Protein AF-L7JUE8-F1 (afdb_monomer_lite)

Sequence (348 aa):
MLFTTNSIKYFKERTKLQICRDVHKFMSDDLIRRIKTALEYDEHRDLMDLLLVVSLGKRTCFSEYNEYYQAQIRRYHREKKYNDLKRLIDYYATFVYTNGAGTISYAFLKFDLTWYKTFLVFYFRRAKKGPALFEHVEAFFKLFVYTKSPVLIDVFNSVPYIDRTHPCVAEVYFYVHEIMCMKECYTCDYKGSFETLMMPFLLKMPALFVKNNHALIYHAEKLKLNNFNYTGIIEYLKDERTLLNGVVDVFGRIHREVRLRSSFKEEYVWALLVLARDNRYESADAVLTVILEILLEENLCGWEEERSESGSDTRVINESVSVGMGCRDYECRQYILKQYTFKQYTLK

Structure (mmCIF, N/CA/C/O backbone):
data_AF-L7JUE8-F1
#
_entry.id   AF-L7JUE8-F1
#
loop_
_atom_site.group_PDB
_atom_site.id
_atom_site.type_symbol
_atom_site.label_atom_id
_atom_site.label_alt_id
_atom_site.label_comp_id
_atom_site.label_asym_id
_atom_site.label_entity_id
_atom_site.label_seq_id
_atom_site.pdbx_PDB_ins_code
_atom_site.Cartn_x
_atom_site.Cartn_y
_atom_site.Cartn_z
_atom_site.occupancy
_atom_site.B_iso_or_equiv
_atom_site.auth_seq_id
_atom_site.auth_comp_id
_atom_site.auth_asym_id
_atom_site.auth_atom_id
_atom_site.pdbx_PDB_model_num
ATOM 1 N N . MET A 1 1 ? -32.086 -22.930 22.237 1.00 33.81 1 MET A N 1
ATOM 2 C CA . MET A 1 1 ? -30.703 -23.386 22.501 1.00 33.81 1 MET A CA 1
ATOM 3 C C . MET A 1 1 ? -29.912 -22.173 22.980 1.00 33.81 1 MET A C 1
ATOM 5 O O . MET A 1 1 ? -29.706 -21.254 22.199 1.00 33.81 1 MET A O 1
ATOM 9 N N . LEU A 1 2 ? -29.605 -22.094 24.279 1.00 32.59 2 LEU A N 1
ATOM 10 C CA . LEU A 1 2 ? -28.863 -20.979 24.881 1.00 32.59 2 LEU A CA 1
ATOM 11 C C . LEU A 1 2 ? -27.386 -21.102 24.484 1.00 32.59 2 LEU A C 1
ATOM 13 O O . LEU A 1 2 ? -26.659 -21.912 25.053 1.00 32.59 2 LEU A O 1
ATOM 17 N N . PHE A 1 3 ? -26.950 -20.327 23.489 1.00 39.91 3 PHE A N 1
ATOM 18 C CA . PHE A 1 3 ? -25.525 -20.137 23.225 1.00 39.91 3 PHE A CA 1
ATOM 19 C C . PHE A 1 3 ? -24.942 -19.329 24.380 1.00 39.91 3 PHE A C 1
ATOM 21 O O . PHE A 1 3 ? -25.106 -18.114 24.455 1.00 39.91 3 PHE A O 1
ATOM 28 N N . THR A 1 4 ? -24.286 -20.007 25.312 1.00 43.22 4 THR A N 1
ATOM 29 C CA . THR A 1 4 ? -23.415 -19.330 26.268 1.00 43.22 4 THR A CA 1
ATOM 30 C C . THR A 1 4 ? -22.190 -18.819 25.506 1.00 43.22 4 THR A C 1
ATOM 32 O O . THR A 1 4 ? -21.643 -19.529 24.659 1.00 43.22 4 THR A O 1
ATOM 35 N N . THR A 1 5 ? -21.721 -17.607 25.805 1.00 46.84 5 THR A N 1
ATOM 36 C CA . THR A 1 5 ? -20.450 -17.033 25.301 1.00 46.84 5 THR A CA 1
ATOM 37 C C . THR A 1 5 ? -19.292 -18.039 25.405 1.00 46.84 5 THR A C 1
ATOM 39 O O . THR A 1 5 ? -18.431 -18.134 24.527 1.00 46.84 5 THR A O 1
ATOM 42 N N . ASN A 1 6 ? -19.358 -18.928 26.404 1.00 41.84 6 ASN A N 1
ATOM 43 C CA . ASN A 1 6 ? -18.386 -19.989 26.620 1.00 41.84 6 ASN A CA 1
ATOM 44 C C . ASN A 1 6 ? -18.326 -21.109 25.569 1.00 41.84 6 ASN A C 1
ATOM 46 O O . ASN A 1 6 ? -17.258 -21.692 25.384 1.00 41.84 6 ASN A O 1
ATOM 50 N N . SER A 1 7 ? -19.413 -21.400 24.857 1.00 41.59 7 SER A N 1
ATOM 51 C CA . SER A 1 7 ? -19.454 -22.494 23.875 1.00 41.59 7 SER A CA 1
ATOM 52 C C . SER A 1 7 ? -19.019 -22.056 22.471 1.00 41.59 7 SER A C 1
ATOM 54 O O . SER A 1 7 ? -18.546 -22.881 21.691 1.00 41.59 7 SER A O 1
ATOM 56 N N . ILE A 1 8 ? -19.048 -20.748 22.172 1.00 49.22 8 ILE A N 1
ATOM 57 C CA . ILE A 1 8 ? -18.638 -20.197 20.868 1.00 49.22 8 ILE A CA 1
ATOM 58 C C . ILE A 1 8 ? -17.158 -20.472 20.544 1.00 49.22 8 ILE A C 1
ATOM 60 O O . ILE A 1 8 ? -16.783 -20.617 19.380 1.00 49.22 8 ILE A O 1
ATOM 64 N N . LYS A 1 9 ? -16.306 -20.591 21.567 1.00 46.34 9 LYS A N 1
ATOM 65 C CA . LYS A 1 9 ? -14.841 -20.703 21.434 1.00 46.34 9 LYS A CA 1
ATOM 66 C C . LYS A 1 9 ? -14.401 -21.971 20.703 1.00 46.34 9 LYS A C 1
ATOM 68 O O . LYS A 1 9 ? -13.409 -21.917 19.981 1.00 46.34 9 LYS A O 1
ATOM 73 N N . TYR A 1 10 ? -15.158 -23.056 20.870 1.00 52.94 10 TYR A N 1
ATOM 74 C CA . TYR A 1 10 ? -14.848 -24.396 20.361 1.00 52.94 10 TYR A CA 1
ATOM 75 C C . TYR A 1 10 ? -15.261 -24.616 18.902 1.00 52.94 10 TYR A C 1
ATOM 77 O O . TYR A 1 10 ? -14.876 -25.611 18.290 1.00 52.94 10 TYR A O 1
ATOM 85 N N . PHE A 1 11 ? -16.027 -23.696 18.317 1.00 54.47 11 PHE A N 1
ATOM 86 C CA . PHE A 1 11 ? -16.394 -23.790 16.910 1.00 54.47 11 PHE A CA 1
ATOM 87 C C . PHE A 1 11 ? -15.242 -23.355 16.002 1.00 54.47 11 PHE A C 1
ATOM 89 O O . PHE A 1 11 ? -14.454 -22.478 16.344 1.00 54.47 11 PHE A O 1
ATOM 96 N N . LYS A 1 12 ? -15.164 -23.928 14.798 1.00 58.69 12 LYS A N 1
ATOM 97 C CA . LYS A 1 12 ? -14.264 -23.430 13.745 1.00 58.69 12 LYS A CA 1
ATOM 98 C C . LYS A 1 12 ? -14.688 -22.013 13.326 1.00 58.69 12 LYS A C 1
ATOM 100 O O . LYS A 1 12 ? -15.881 -21.714 13.341 1.00 58.69 12 LYS A O 1
ATOM 105 N N . GLU A 1 13 ? -13.746 -21.167 12.893 1.00 52.28 13 GLU A N 1
ATOM 106 C CA . GLU A 1 13 ? -13.977 -19.760 12.489 1.00 52.28 13 GLU A CA 1
ATOM 107 C C . GLU A 1 13 ? -15.212 -19.587 11.582 1.00 52.28 13 GLU A C 1
ATOM 109 O O . GLU A 1 13 ? -16.071 -18.737 11.812 1.00 52.28 13 GLU A O 1
ATOM 114 N N . ARG A 1 14 ? -15.347 -20.470 10.581 1.00 46.81 14 ARG A N 1
ATOM 115 C CA . ARG A 1 14 ? -16.464 -20.487 9.622 1.00 46.81 14 ARG A CA 1
ATOM 116 C C . ARG A 1 14 ? -17.816 -20.749 10.294 1.00 46.81 14 ARG A C 1
ATOM 118 O O . ARG A 1 14 ? -18.818 -20.160 9.906 1.00 46.81 14 ARG A O 1
ATOM 125 N N . THR A 1 15 ? -17.839 -21.606 11.307 1.00 51.72 15 THR A N 1
ATOM 126 C CA . THR A 1 15 ? -19.036 -21.948 12.080 1.00 51.72 15 THR A CA 1
ATOM 127 C C . THR A 1 15 ? -19.385 -20.839 13.072 1.00 51.72 15 THR A C 1
ATOM 129 O O . THR A 1 15 ? -20.557 -20.502 13.190 1.00 51.72 15 THR A O 1
ATOM 132 N N . LYS A 1 16 ? -18.390 -20.187 13.699 1.00 58.53 16 LYS A N 1
ATOM 133 C CA . LYS A 1 16 ? -18.613 -18.971 14.510 1.00 58.53 16 LYS A CA 1
ATOM 134 C C . LYS A 1 16 ? -19.263 -17.866 13.676 1.00 58.53 16 LYS A C 1
ATOM 136 O O . LYS A 1 16 ? -20.244 -17.271 14.108 1.00 58.53 16 LYS A O 1
ATOM 141 N N . LEU A 1 17 ? -18.748 -17.638 12.466 1.00 52.22 17 LEU A N 1
ATOM 142 C CA . LEU A 1 17 ? -19.286 -16.671 11.504 1.00 52.22 17 LEU A CA 1
ATOM 143 C C . LEU A 1 17 ? -20.731 -16.988 11.097 1.00 52.22 17 LEU A C 1
ATOM 145 O O . LEU A 1 17 ? -21.548 -16.075 11.009 1.00 52.22 17 LEU A O 1
ATOM 149 N N . GLN A 1 18 ? -21.045 -18.263 10.865 1.00 54.28 18 GLN A N 1
ATOM 150 C CA . GLN A 1 18 ? -22.394 -18.708 10.518 1.00 54.28 18 GLN A CA 1
ATOM 151 C C . GLN A 1 18 ? -23.367 -18.502 11.690 1.00 54.28 18 GLN A C 1
ATOM 153 O O . GLN A 1 18 ? -24.380 -17.833 11.527 1.00 54.28 18 GLN A O 1
ATOM 158 N N . ILE A 1 19 ? -22.997 -18.954 12.894 1.00 59.91 19 ILE A N 1
ATOM 159 C CA . ILE A 1 19 ? -23.791 -18.768 14.118 1.00 59.91 19 ILE A CA 1
ATOM 160 C C . ILE A 1 19 ? -24.018 -17.278 14.394 1.00 59.91 19 ILE A C 1
ATOM 162 O O . ILE A 1 19 ? -25.143 -16.869 14.658 1.00 59.91 19 ILE A O 1
ATOM 166 N N . CYS A 1 20 ? -22.982 -16.441 14.281 1.00 56.94 20 CYS A N 1
ATOM 167 C CA . CYS A 1 20 ? -23.124 -15.002 14.496 1.00 56.94 20 CYS A CA 1
ATOM 168 C C . CYS A 1 20 ? -24.066 -14.361 13.472 1.00 56.94 20 CYS A C 1
ATOM 170 O O . CYS A 1 20 ? -24.881 -13.533 13.865 1.00 56.94 20 CYS A O 1
ATOM 172 N N . ARG A 1 21 ? -24.009 -14.754 12.190 1.00 52.75 21 ARG A N 1
ATOM 173 C CA . ARG A 1 21 ? -24.945 -14.273 11.154 1.00 52.75 21 ARG A CA 1
ATOM 174 C C . ARG A 1 21 ? -26.385 -14.703 11.413 1.00 52.75 21 ARG A C 1
ATOM 176 O O . ARG A 1 21 ? -27.293 -13.914 11.166 1.00 52.75 21 ARG A O 1
ATOM 183 N N . ASP A 1 22 ? -26.587 -15.915 11.912 1.00 53.25 22 ASP A N 1
ATOM 184 C CA . ASP A 1 22 ? -27.922 -16.465 12.151 1.00 53.25 22 ASP A CA 1
ATOM 185 C C . ASP A 1 22 ? -28.550 -15.880 13.432 1.00 53.25 22 ASP A C 1
ATOM 187 O O . ASP A 1 22 ? -29.729 -15.527 13.443 1.00 53.25 22 ASP A O 1
ATOM 191 N N . VAL A 1 23 ? -27.747 -15.648 14.479 1.00 56.19 23 VAL A N 1
ATOM 192 C CA . VAL A 1 23 ? -28.164 -14.971 15.726 1.00 56.19 23 VAL A CA 1
ATOM 193 C C . VAL A 1 23 ? -28.399 -13.468 15.511 1.00 56.19 23 VAL A C 1
ATOM 195 O O . VAL A 1 23 ? -29.253 -12.863 16.159 1.00 56.19 23 VAL A O 1
ATOM 198 N N . HIS A 1 24 ? -27.699 -12.857 14.550 1.00 50.53 24 HIS A N 1
ATOM 199 C CA . HIS A 1 24 ? -27.808 -11.435 14.215 1.00 50.53 24 HIS A CA 1
ATOM 200 C C . HIS A 1 24 ? -29.235 -10.975 13.880 1.00 50.53 24 HIS A C 1
ATOM 202 O O . HIS A 1 24 ? -29.581 -9.825 14.144 1.00 50.53 24 HIS A O 1
ATOM 208 N N . LYS A 1 25 ? -30.072 -11.854 13.313 1.00 51.31 25 LYS A N 1
ATOM 209 C CA . LYS A 1 25 ? -31.462 -11.530 12.950 1.00 51.31 25 LYS A CA 1
ATOM 210 C C . LYS A 1 25 ? -32.372 -11.233 14.152 1.00 51.31 25 LYS A C 1
ATOM 212 O O . LYS A 1 25 ? -33.457 -10.712 13.936 1.00 51.31 25 LYS A O 1
ATOM 217 N N . PHE A 1 26 ? -31.949 -11.531 15.384 1.00 50.00 26 PHE A N 1
ATOM 218 C CA . PHE A 1 26 ? -32.840 -11.553 16.551 1.00 50.00 26 PHE A CA 1
ATOM 219 C C . PHE A 1 26 ? -32.465 -10.597 17.704 1.00 50.00 26 PHE A C 1
ATOM 221 O O . PHE A 1 26 ? -33.150 -10.619 18.720 1.00 50.00 26 PHE A O 1
ATOM 228 N N . MET A 1 27 ? -31.389 -9.794 17.618 1.00 54.00 27 MET A N 1
ATOM 229 C CA . MET A 1 27 ? -30.733 -9.273 18.841 1.00 54.00 27 MET A CA 1
ATOM 230 C C . MET A 1 27 ? -30.273 -7.795 18.873 1.00 54.00 27 MET A C 1
ATOM 232 O O . MET A 1 27 ? -29.439 -7.478 19.720 1.00 54.00 27 MET A O 1
ATOM 236 N N . SER A 1 28 ? -30.737 -6.876 18.014 1.00 55.91 28 SER A N 1
ATOM 237 C CA . SER A 1 28 ? -30.188 -5.494 17.999 1.00 55.91 28 SER A CA 1
ATOM 238 C C . SER A 1 28 ? -30.251 -4.790 19.364 1.00 55.91 28 SER A C 1
ATOM 240 O O . SER A 1 28 ? -29.235 -4.274 19.827 1.00 55.91 28 SER A O 1
ATOM 242 N N . ASP A 1 29 ? -31.393 -4.861 20.046 1.00 55.19 29 ASP A N 1
ATOM 243 C CA . ASP A 1 29 ? -31.634 -4.047 21.247 1.00 55.19 29 ASP A CA 1
ATOM 244 C C . ASP A 1 29 ? -31.134 -4.738 22.530 1.00 55.19 29 ASP A C 1
ATOM 246 O O . ASP A 1 29 ? -30.704 -4.089 23.485 1.00 55.19 29 ASP A O 1
ATOM 250 N N . ASP A 1 30 ? -31.093 -6.076 22.541 1.00 67.25 30 ASP A N 1
ATOM 251 C CA . ASP A 1 30 ? -30.649 -6.855 23.705 1.00 67.25 30 ASP A CA 1
ATOM 252 C C . ASP A 1 30 ? -29.115 -6.852 23.868 1.00 67.25 30 ASP A C 1
ATOM 254 O O . ASP A 1 30 ? -28.593 -6.982 24.975 1.00 67.25 30 ASP A O 1
ATOM 258 N N . LEU A 1 31 ? -28.365 -6.651 22.778 1.00 66.38 31 LEU A N 1
ATOM 259 C CA . LEU A 1 31 ? -26.897 -6.620 22.792 1.00 66.38 31 LEU A CA 1
ATOM 260 C C . LEU A 1 31 ? -26.333 -5.364 23.465 1.00 66.38 31 LEU A C 1
ATOM 262 O O . LEU A 1 31 ? -25.387 -5.472 24.241 1.00 66.38 31 LEU A O 1
ATOM 266 N N . ILE A 1 32 ? -26.913 -4.187 23.210 1.00 62.72 32 ILE A N 1
ATOM 267 C CA . ILE A 1 32 ? -26.483 -2.933 23.857 1.00 62.72 32 ILE A CA 1
ATOM 268 C C . ILE A 1 32 ? -26.724 -3.011 25.363 1.00 62.72 32 ILE A C 1
ATOM 270 O O . ILE A 1 32 ? -25.842 -2.671 26.149 1.00 62.72 32 ILE A O 1
ATOM 274 N N . ARG A 1 33 ? -27.893 -3.520 25.772 1.00 66.62 33 ARG A N 1
ATOM 275 C CA . ARG A 1 33 ? -28.215 -3.732 27.186 1.00 66.62 33 ARG A CA 1
ATOM 276 C C . ARG A 1 33 ? -27.208 -4.668 27.855 1.00 66.62 33 ARG A C 1
ATOM 278 O O . ARG A 1 33 ? -26.671 -4.317 28.896 1.00 66.62 33 ARG A O 1
ATOM 285 N N . ARG A 1 34 ? -26.879 -5.802 27.225 1.00 68.31 34 ARG A N 1
ATOM 286 C CA . ARG A 1 34 ? -25.874 -6.750 27.742 1.00 68.31 34 ARG A CA 1
ATOM 287 C C . ARG A 1 34 ? -24.470 -6.154 27.825 1.00 68.31 34 ARG A C 1
ATOM 289 O O . ARG A 1 34 ? -23.762 -6.452 28.777 1.00 68.31 34 ARG A O 1
ATOM 296 N N . ILE A 1 35 ? -24.072 -5.304 26.875 1.00 66.31 35 ILE A N 1
ATOM 297 C CA . ILE A 1 35 ? -22.794 -4.577 26.948 1.00 66.31 35 ILE A CA 1
ATOM 298 C C . ILE A 1 35 ? -22.792 -3.623 28.145 1.00 66.31 35 ILE A C 1
ATOM 300 O O . ILE A 1 35 ? -21.823 -3.618 28.897 1.00 66.31 35 ILE A O 1
ATOM 304 N N . LYS A 1 36 ? -23.868 -2.850 28.353 1.00 67.06 36 LYS A N 1
ATOM 305 C CA . LYS A 1 36 ? -23.997 -1.955 29.517 1.00 67.06 36 LYS A CA 1
ATOM 306 C C . LYS A 1 36 ? -23.897 -2.733 30.830 1.00 67.06 36 LYS A C 1
ATOM 308 O O . LYS A 1 36 ? -23.080 -2.380 31.668 1.00 67.06 36 LYS A O 1
ATOM 313 N N . THR A 1 37 ? -24.624 -3.841 30.950 1.00 69.25 37 THR A N 1
ATOM 314 C CA . THR A 1 37 ? -24.554 -4.728 32.119 1.00 69.25 37 THR A CA 1
ATOM 315 C C . THR A 1 37 ? -23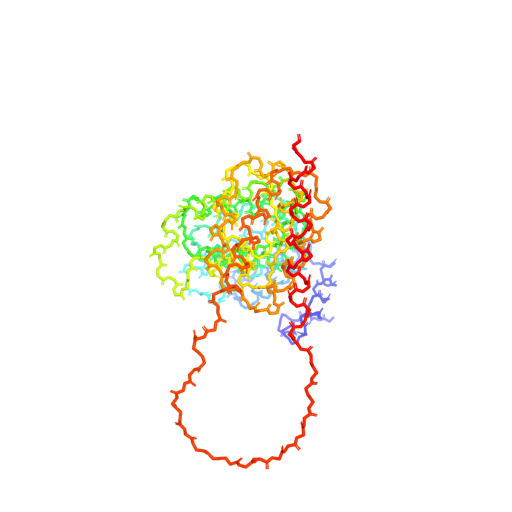.140 -5.284 32.326 1.00 69.25 37 THR A C 1
ATOM 317 O O . THR A 1 37 ? -22.585 -5.144 33.407 1.00 69.25 37 THR A O 1
ATOM 320 N N . ALA A 1 38 ? -22.494 -5.837 31.294 1.00 63.22 38 ALA A N 1
ATOM 321 C CA . ALA A 1 38 ? -21.129 -6.362 31.424 1.00 63.22 38 ALA A CA 1
ATOM 322 C C . ALA A 1 38 ? -20.109 -5.283 31.845 1.00 63.22 38 ALA A C 1
ATOM 324 O O . ALA A 1 38 ? -19.144 -5.582 32.546 1.00 63.22 38 ALA A O 1
ATOM 325 N N . LEU A 1 39 ? -20.323 -4.025 31.436 1.00 65.88 39 LEU A N 1
ATOM 326 C CA . LEU A 1 39 ? -19.513 -2.883 31.868 1.00 65.88 39 LEU A CA 1
ATOM 327 C C . LEU A 1 39 ? -19.762 -2.496 33.331 1.00 65.88 39 LEU A C 1
ATOM 329 O O . LEU A 1 39 ? -18.808 -2.141 34.016 1.00 65.88 39 LEU A O 1
ATOM 333 N N . GLU A 1 40 ? -21.009 -2.563 33.800 1.00 69.75 40 GLU A N 1
ATOM 334 C CA . GLU A 1 40 ? -21.390 -2.268 35.189 1.00 69.75 40 GLU A CA 1
ATOM 335 C C . GLU A 1 40 ? -20.825 -3.296 36.181 1.00 69.75 40 GLU A C 1
ATOM 337 O O . GLU A 1 40 ? -20.437 -2.923 37.286 1.00 69.75 40 GLU A O 1
ATOM 342 N N . TYR A 1 41 ? -20.725 -4.567 35.779 1.00 68.56 41 TYR A N 1
ATOM 343 C CA . TYR A 1 41 ? -20.251 -5.669 36.631 1.00 68.56 41 TYR A CA 1
ATOM 344 C C . TYR A 1 41 ? -18.771 -6.056 36.420 1.00 68.56 41 TYR A C 1
ATOM 346 O O . TYR A 1 41 ? -18.299 -7.023 37.012 1.00 68.56 41 TYR A O 1
ATOM 354 N N . ASP A 1 42 ? -18.028 -5.308 35.597 1.00 63.62 42 ASP A N 1
ATOM 355 C CA . ASP A 1 42 ? -16.615 -5.553 35.240 1.00 63.62 42 ASP A CA 1
ATOM 356 C C . ASP A 1 42 ? -16.318 -6.973 34.701 1.00 63.62 42 ASP A C 1
ATOM 358 O O . ASP A 1 42 ? -15.225 -7.528 34.851 1.00 63.62 42 ASP A O 1
ATOM 362 N N . GLU A 1 43 ? -17.291 -7.572 34.010 1.00 66.44 43 GLU A N 1
ATOM 363 C CA . GLU A 1 43 ? -17.183 -8.909 33.419 1.00 66.44 43 GLU A CA 1
ATOM 364 C C . GLU A 1 43 ? -16.386 -8.868 32.103 1.00 66.44 43 GLU A C 1
ATOM 366 O O . GLU A 1 43 ? -16.908 -8.995 30.992 1.00 66.44 43 GLU A O 1
ATOM 371 N N . HIS A 1 44 ? -15.066 -8.691 32.216 1.00 61.94 44 HIS A N 1
ATOM 372 C CA . HIS A 1 44 ? -14.158 -8.507 31.077 1.00 61.94 44 HIS A CA 1
ATOM 373 C C . HIS A 1 44 ? -14.249 -9.594 29.993 1.00 61.94 44 HIS A C 1
ATOM 375 O O . HIS A 1 44 ? -14.096 -9.298 28.804 1.00 61.94 44 HIS A O 1
ATOM 381 N N . ARG A 1 45 ? -14.465 -10.858 30.381 1.00 63.00 45 ARG A N 1
ATOM 382 C CA . ARG A 1 45 ? -14.552 -11.979 29.432 1.00 63.00 45 ARG A CA 1
ATOM 383 C C . ARG A 1 45 ? -15.840 -11.909 28.614 1.00 63.00 45 ARG A C 1
ATOM 385 O O . ARG A 1 45 ? -15.778 -12.051 27.394 1.00 63.00 45 ARG A O 1
ATOM 392 N N . ASP A 1 46 ? -16.967 -11.644 29.265 1.00 68.38 46 ASP A N 1
ATOM 393 C CA . ASP A 1 46 ? -18.264 -11.550 28.600 1.00 68.38 46 ASP A CA 1
ATOM 394 C C . ASP A 1 46 ? -18.336 -10.319 27.697 1.00 68.38 46 ASP A C 1
ATOM 396 O O . ASP A 1 46 ? -18.825 -10.413 26.573 1.00 68.38 46 ASP A O 1
ATOM 400 N N . LEU A 1 47 ? -17.720 -9.203 28.099 1.00 73.94 47 LEU A N 1
ATOM 401 C CA . LEU A 1 47 ? -17.585 -8.026 27.243 1.00 73.94 47 LEU A CA 1
ATOM 402 C C . LEU A 1 47 ? -16.802 -8.318 25.950 1.00 73.94 47 LEU A C 1
ATOM 404 O O . LEU A 1 47 ? -17.222 -7.902 24.871 1.00 73.94 47 LEU A O 1
ATOM 408 N N . MET A 1 48 ? -15.678 -9.039 26.026 1.00 76.56 48 MET A N 1
ATOM 409 C CA . MET A 1 48 ? -14.883 -9.379 24.837 1.00 76.56 48 MET A CA 1
ATOM 410 C C . MET A 1 48 ? -15.632 -10.314 23.883 1.00 76.56 48 MET A C 1
ATOM 412 O O . MET A 1 48 ? -15.596 -10.102 22.668 1.00 76.56 48 MET A O 1
ATOM 416 N N . ASP A 1 49 ? -16.338 -11.309 24.420 1.00 74.19 49 ASP A N 1
ATOM 417 C CA . ASP A 1 49 ? -17.157 -12.220 23.619 1.00 74.19 49 ASP A CA 1
ATOM 418 C C . ASP A 1 49 ? -18.338 -11.464 22.963 1.00 74.19 49 ASP A C 1
ATOM 420 O O . ASP A 1 49 ? -18.629 -11.672 21.781 1.00 74.19 49 ASP A O 1
ATOM 424 N N . LEU A 1 50 ? -18.966 -10.514 23.671 1.00 75.62 50 LEU A N 1
ATOM 425 C CA . LEU A 1 50 ? -20.011 -9.640 23.118 1.00 75.62 50 LEU A CA 1
ATOM 426 C C . LEU A 1 50 ? -19.479 -8.739 21.994 1.00 75.62 50 LEU A C 1
ATOM 428 O O . LEU A 1 50 ? -20.100 -8.650 20.933 1.00 75.62 50 LEU A O 1
ATOM 432 N N . LEU A 1 51 ? -18.320 -8.102 22.181 1.00 81.00 51 LEU A N 1
ATOM 433 C CA . LEU A 1 51 ? -17.707 -7.248 21.159 1.00 81.00 51 LEU A CA 1
ATOM 434 C C . LEU A 1 51 ? -17.283 -8.044 19.919 1.00 81.00 51 LEU A C 1
ATOM 436 O O . LEU A 1 51 ? -17.416 -7.551 18.799 1.00 81.00 51 LEU A O 1
ATOM 440 N N . LEU A 1 52 ? -16.841 -9.293 20.073 1.00 80.25 52 LEU A N 1
ATOM 441 C CA . LEU A 1 52 ? -16.622 -10.176 18.928 1.00 80.25 52 LEU A CA 1
ATOM 442 C C . LEU A 1 52 ? -17.927 -10.375 18.140 1.00 80.25 52 LEU A C 1
ATOM 444 O O . LEU A 1 52 ? -17.947 -10.175 16.927 1.00 80.25 52 LEU A O 1
ATOM 448 N N . VAL A 1 53 ? -19.036 -10.691 18.810 1.00 76.62 53 VAL A N 1
ATOM 449 C CA . VAL A 1 53 ? -20.347 -10.862 18.156 1.00 76.62 53 VAL A CA 1
ATOM 450 C C . VAL A 1 53 ? -20.820 -9.573 17.469 1.00 76.62 53 VAL A C 1
ATOM 452 O O . VAL A 1 53 ? -21.391 -9.622 16.373 1.00 76.62 53 VAL A O 1
ATOM 455 N N . VAL A 1 54 ? -20.571 -8.405 18.067 1.00 77.75 54 VAL A N 1
ATOM 456 C CA . VAL A 1 54 ? -20.857 -7.105 17.436 1.00 77.75 54 VAL A CA 1
ATOM 457 C C . VAL A 1 54 ? -20.052 -6.940 16.149 1.00 77.75 54 VAL A C 1
ATOM 459 O O . VAL A 1 54 ? -20.642 -6.600 15.121 1.00 77.75 54 VAL A O 1
ATOM 462 N N . SER A 1 55 ? -18.752 -7.254 16.176 1.00 80.12 55 SER A N 1
ATOM 463 C CA . SER A 1 55 ? -17.842 -7.056 15.039 1.00 80.12 55 SER A CA 1
ATOM 464 C C . SER A 1 55 ? -18.206 -7.854 13.786 1.00 80.12 55 SER A C 1
ATOM 466 O O . SER A 1 55 ? -17.931 -7.417 12.669 1.00 80.12 55 SER A O 1
ATOM 468 N N . LEU A 1 56 ? -18.845 -9.012 13.965 1.00 78.38 56 LEU A N 1
ATOM 469 C CA . LEU A 1 56 ? -19.194 -9.941 12.889 1.00 78.38 56 LEU A CA 1
ATOM 470 C C . LEU A 1 56 ? -20.563 -9.650 12.246 1.00 78.38 56 LEU A C 1
ATOM 472 O O . LEU A 1 56 ? -20.927 -10.295 11.260 1.00 78.38 56 LEU A O 1
ATOM 476 N N . GLY A 1 57 ? -21.334 -8.712 12.805 1.00 71.31 57 GLY A N 1
ATOM 477 C CA . GLY A 1 57 ? -22.698 -8.384 12.385 1.00 71.31 57 GLY A CA 1
ATOM 478 C C . GLY A 1 57 ? -22.822 -7.073 11.604 1.00 71.31 57 GLY A C 1
ATOM 479 O O . GLY A 1 57 ? -22.050 -6.149 11.848 1.00 71.31 57 GLY A O 1
ATOM 480 N N . LYS A 1 58 ? -23.821 -6.976 10.709 1.00 70.31 58 LYS A N 1
ATOM 481 C CA . LYS A 1 58 ? -24.213 -5.723 10.030 1.00 70.31 58 LYS A CA 1
ATOM 482 C C . LYS A 1 58 ? -25.196 -4.921 10.890 1.00 70.31 58 LYS A C 1
ATOM 484 O O . LYS A 1 58 ? -26.363 -5.271 10.984 1.00 70.31 58 LYS A O 1
ATOM 489 N N . ARG A 1 59 ? -24.759 -3.823 11.478 1.00 69.25 59 ARG A N 1
ATOM 490 C CA . ARG A 1 59 ? -25.463 -3.039 12.489 1.00 69.25 59 ARG A CA 1
ATOM 491 C C . ARG A 1 59 ? -26.014 -1.747 11.901 1.00 69.25 59 ARG A C 1
ATOM 493 O O . ARG A 1 59 ? -25.352 -1.065 11.129 1.00 69.25 59 ARG A O 1
ATOM 500 N N . THR A 1 60 ? -27.219 -1.402 12.333 1.00 62.69 60 THR A N 1
ATOM 501 C CA . THR A 1 60 ? -27.868 -0.111 12.076 1.00 62.69 60 THR A CA 1
ATOM 502 C C . THR A 1 60 ? -27.311 0.993 12.983 1.00 62.69 60 THR A C 1
ATOM 504 O O . THR A 1 60 ? -27.187 2.131 12.547 1.00 62.69 60 THR A O 1
ATOM 507 N N . CYS A 1 61 ? -26.890 0.660 14.210 1.00 72.81 61 CYS A N 1
ATOM 508 C CA . CYS A 1 61 ? -26.382 1.611 15.210 1.00 72.81 61 CYS A CA 1
ATOM 509 C C . CYS A 1 61 ? -24.842 1.679 15.248 1.00 72.81 61 CYS A C 1
ATOM 511 O O . CYS A 1 61 ? -24.226 1.361 16.263 1.00 72.81 61 CYS A O 1
ATOM 513 N N . PHE A 1 62 ? -24.187 2.056 14.142 1.00 78.50 62 PHE A N 1
ATOM 514 C CA . PHE A 1 62 ? -22.714 2.090 14.084 1.00 78.50 62 PHE A CA 1
ATOM 515 C C . PHE A 1 62 ? -22.085 2.994 15.165 1.00 78.50 62 PHE A C 1
ATOM 517 O O . PHE A 1 62 ? -21.112 2.593 15.804 1.00 78.50 62 PHE A O 1
ATOM 524 N N . SER A 1 63 ? -22.647 4.193 15.377 1.00 81.50 63 SER A N 1
ATOM 525 C CA . SER A 1 63 ? -22.080 5.215 16.274 1.00 81.50 63 SER A CA 1
ATOM 526 C C . SER A 1 63 ? -21.944 4.729 17.716 1.00 81.50 63 SER A C 1
ATOM 528 O O . SER A 1 63 ? -20.872 4.844 18.302 1.00 81.50 63 SER A O 1
ATOM 530 N N . GLU A 1 64 ? -22.993 4.117 18.265 1.00 81.19 64 GLU A N 1
ATOM 531 C CA . GLU A 1 64 ? -23.004 3.655 19.658 1.00 81.19 64 GLU A CA 1
ATOM 532 C C . GLU A 1 64 ? -21.965 2.551 19.895 1.00 81.19 64 GLU A C 1
ATOM 534 O O . GLU A 1 64 ? -21.182 2.606 20.841 1.00 81.19 64 GLU A O 1
ATOM 539 N N . TYR A 1 65 ? -21.885 1.561 18.999 1.00 81.88 65 TYR A N 1
ATOM 540 C CA . TYR A 1 65 ? -20.866 0.514 19.105 1.00 81.88 65 TYR A CA 1
ATOM 541 C C . TYR A 1 65 ? -19.448 1.063 18.926 1.00 81.88 65 TYR A C 1
ATOM 543 O O . TYR A 1 65 ? -18.532 0.625 19.624 1.00 81.88 65 TYR A O 1
ATOM 551 N N . ASN A 1 66 ? -19.258 2.038 18.036 1.00 85.25 66 ASN A N 1
ATOM 552 C CA . ASN A 1 66 ? -17.977 2.713 17.864 1.00 85.25 66 ASN A CA 1
ATOM 553 C C . ASN A 1 66 ? -17.527 3.412 19.160 1.00 85.25 66 ASN A C 1
ATOM 555 O O . ASN A 1 66 ? -16.374 3.262 19.563 1.00 85.25 66 ASN A O 1
ATOM 559 N N . GLU A 1 67 ? -18.428 4.104 19.860 1.00 85.31 67 GLU A N 1
ATOM 560 C CA . GLU A 1 67 ? -18.133 4.716 21.164 1.00 85.31 67 GLU A CA 1
ATOM 561 C C . GLU A 1 67 ? -17.693 3.678 22.203 1.00 85.31 67 GLU A C 1
ATOM 563 O O . GLU A 1 67 ? -16.699 3.894 22.905 1.00 85.31 67 GLU A O 1
ATOM 568 N N . TYR A 1 68 ? -18.351 2.513 22.248 1.00 84.75 68 TYR A N 1
ATOM 569 C CA . TYR A 1 68 ? -17.935 1.416 23.123 1.00 84.75 68 TYR A CA 1
ATOM 570 C C . TYR A 1 68 ? -16.521 0.923 22.805 1.00 84.75 68 TYR A C 1
ATOM 572 O O . TYR A 1 68 ? -15.698 0.808 23.717 1.00 84.75 68 TYR A O 1
ATOM 580 N N . TYR A 1 69 ? -16.199 0.681 21.530 1.00 89.19 69 TYR A N 1
ATOM 581 C CA . TYR A 1 69 ? -14.840 0.295 21.140 1.00 89.19 69 TYR A CA 1
ATOM 582 C C . TYR A 1 69 ? -13.815 1.356 21.541 1.00 89.19 69 TYR A C 1
ATOM 584 O O . TYR A 1 69 ? -12.788 1.017 22.129 1.00 89.19 69 TYR A O 1
ATOM 592 N N . GLN A 1 70 ? -14.092 2.636 21.282 1.00 89.75 70 GLN A N 1
ATOM 593 C CA . GLN A 1 70 ? -13.186 3.730 21.636 1.00 89.75 70 GLN A CA 1
ATOM 594 C C . GLN A 1 70 ? -12.938 3.811 23.144 1.00 89.75 70 GLN A C 1
ATOM 596 O O . GLN A 1 70 ? -11.787 3.937 23.573 1.00 89.75 70 GLN A O 1
ATOM 601 N N . ALA A 1 71 ? -13.994 3.709 23.954 1.00 88.94 71 ALA A N 1
ATOM 602 C CA . ALA A 1 71 ? -13.893 3.732 25.408 1.00 88.94 71 ALA A CA 1
ATOM 603 C C . ALA A 1 71 ? -13.051 2.558 25.933 1.00 88.94 71 ALA A C 1
ATOM 605 O O . ALA A 1 71 ? -12.138 2.767 26.738 1.00 88.94 71 ALA A O 1
ATOM 606 N N . GLN A 1 72 ? -13.294 1.342 25.432 1.00 89.75 72 GLN A N 1
ATOM 607 C CA . GLN A 1 72 ? -12.553 0.152 25.858 1.00 89.75 72 GLN A CA 1
ATOM 608 C C . GLN A 1 72 ? -11.094 0.166 25.394 1.00 89.75 72 GLN A C 1
ATOM 610 O O . GLN A 1 72 ? -10.205 -0.179 26.170 1.00 89.75 72 GLN A O 1
ATOM 615 N N . ILE A 1 73 ? -10.816 0.650 24.180 1.00 92.75 73 ILE A N 1
ATOM 616 C CA . ILE A 1 73 ? -9.445 0.817 23.678 1.00 92.75 73 ILE A CA 1
ATOM 617 C C . ILE A 1 73 ? -8.662 1.767 24.590 1.00 92.75 73 ILE A C 1
ATOM 619 O O . ILE A 1 73 ? -7.565 1.431 25.040 1.00 92.75 73 ILE A O 1
ATOM 623 N N . ARG A 1 74 ? -9.244 2.923 24.940 1.00 91.19 74 ARG A N 1
ATOM 624 C CA . ARG A 1 74 ? -8.615 3.882 25.865 1.00 91.19 74 ARG A CA 1
ATOM 625 C C . ARG A 1 74 ? -8.441 3.300 27.270 1.00 91.19 74 ARG A C 1
ATOM 627 O O . ARG A 1 74 ? -7.428 3.568 27.914 1.00 91.19 74 ARG A O 1
ATOM 634 N N . ARG A 1 75 ? -9.407 2.517 27.763 1.00 90.19 75 ARG A N 1
ATOM 635 C CA . ARG A 1 75 ? -9.325 1.836 29.066 1.00 90.19 75 ARG A CA 1
ATOM 636 C C . ARG A 1 75 ? -8.169 0.835 29.090 1.00 90.19 75 ARG A C 1
ATOM 638 O O . ARG A 1 75 ? -7.270 0.984 29.912 1.00 90.19 75 ARG A O 1
ATOM 645 N N . TYR A 1 76 ? -8.138 -0.118 28.159 1.00 91.94 76 TYR A N 1
ATOM 646 C CA . TYR A 1 76 ? -7.113 -1.170 28.130 1.00 91.94 76 TYR A CA 1
ATOM 647 C C . TYR A 1 76 ? -5.715 -0.628 27.850 1.00 91.94 76 TYR A C 1
ATOM 649 O O . TYR A 1 76 ? -4.739 -1.169 28.369 1.00 91.94 76 TYR A O 1
ATOM 657 N N . HIS A 1 77 ? -5.613 0.468 27.096 1.00 91.94 77 HIS A N 1
ATOM 658 C CA . HIS A 1 77 ? -4.357 1.190 26.944 1.00 91.94 77 HIS A CA 1
ATOM 659 C C . HIS A 1 77 ? -3.856 1.762 28.281 1.00 91.94 77 HIS A C 1
ATOM 661 O O . HIS A 1 77 ? -2.722 1.492 28.671 1.00 91.94 77 HIS A O 1
ATOM 667 N N . ARG A 1 78 ? -4.706 2.490 29.026 1.00 91.88 78 ARG A N 1
ATOM 668 C CA . ARG A 1 78 ? -4.350 3.057 30.345 1.00 91.88 78 ARG A CA 1
ATOM 669 C C . ARG A 1 78 ? -3.993 1.982 31.372 1.00 91.88 78 ARG A C 1
ATOM 671 O O . ARG A 1 78 ? -3.053 2.160 32.138 1.00 91.88 78 ARG A O 1
ATOM 678 N N . GLU A 1 79 ? -4.709 0.863 31.355 1.00 93.38 79 GLU A N 1
ATOM 679 C CA . GLU A 1 79 ? -4.477 -0.284 32.243 1.00 93.38 79 GLU A CA 1
ATOM 680 C C . GLU A 1 79 ? -3.301 -1.176 31.800 1.00 93.38 79 GLU A C 1
ATOM 682 O O . GLU A 1 79 ? -3.002 -2.165 32.463 1.00 93.38 79 GLU A O 1
ATOM 687 N N . LYS A 1 80 ? -2.630 -0.858 30.681 1.00 91.81 80 LYS A N 1
ATOM 688 C CA . LYS A 1 80 ? -1.522 -1.642 30.101 1.00 91.81 80 LYS A CA 1
ATOM 689 C C . LYS A 1 80 ? -1.880 -3.112 29.807 1.00 91.81 80 LYS A C 1
ATOM 691 O O . LYS A 1 80 ? -1.010 -3.982 29.768 1.00 91.81 80 LYS A O 1
ATOM 696 N N . LYS A 1 81 ? -3.157 -3.403 29.529 1.00 90.44 81 LYS A N 1
ATOM 697 C CA . LYS A 1 81 ? -3.664 -4.736 29.143 1.00 90.44 81 LYS A CA 1
ATOM 698 C C . LYS A 1 81 ? -3.435 -5.003 27.648 1.00 90.44 81 LYS A C 1
ATOM 700 O O . LYS A 1 81 ? -4.374 -5.161 26.871 1.00 90.44 81 LYS A O 1
ATOM 705 N N . TYR A 1 82 ? -2.175 -5.030 27.209 1.00 91.62 82 TYR A N 1
ATOM 706 C CA . TYR A 1 82 ? -1.831 -4.996 25.777 1.00 91.62 82 TYR A CA 1
ATOM 707 C C . TYR A 1 82 ? -2.294 -6.214 24.963 1.00 91.62 82 TYR A C 1
ATOM 709 O O . TYR A 1 82 ? -2.637 -6.069 23.789 1.00 91.62 82 TYR A O 1
ATOM 717 N N . ASN A 1 83 ? -2.359 -7.403 25.569 1.00 89.81 83 ASN A N 1
ATOM 718 C CA . ASN A 1 83 ? -2.873 -8.596 24.886 1.00 89.81 83 ASN A CA 1
ATOM 719 C C . ASN A 1 83 ? -4.363 -8.460 24.550 1.00 89.81 83 ASN A C 1
ATOM 721 O O . ASN A 1 83 ? -4.780 -8.774 23.432 1.00 89.81 83 ASN A O 1
ATOM 725 N N . ASP A 1 84 ? -5.152 -7.946 25.492 1.00 89.19 84 ASP A N 1
ATOM 726 C CA . ASP A 1 84 ? -6.583 -7.727 25.291 1.00 89.19 84 ASP A CA 1
ATOM 727 C C . ASP A 1 84 ? -6.837 -6.522 24.388 1.00 89.19 84 ASP A C 1
ATOM 729 O O . ASP A 1 84 ? -7.704 -6.584 23.521 1.00 89.19 84 ASP A O 1
ATOM 733 N N . LEU A 1 85 ? -6.022 -5.468 24.497 1.00 93.06 85 LEU A N 1
ATOM 734 C CA . LEU A 1 85 ? -6.067 -4.323 23.589 1.00 93.06 85 LEU A CA 1
ATOM 735 C C . LEU A 1 85 ? -5.818 -4.735 22.132 1.00 93.06 85 LEU A C 1
ATOM 737 O O . LEU A 1 85 ? -6.557 -4.321 21.241 1.00 93.06 85 LEU A O 1
ATOM 741 N N . LYS A 1 86 ? -4.827 -5.598 21.877 1.00 93.50 86 LYS A N 1
ATOM 742 C CA . LYS A 1 86 ? -4.559 -6.113 20.527 1.00 93.50 86 LYS A CA 1
ATOM 743 C C . LYS A 1 86 ? -5.757 -6.879 19.963 1.00 93.50 86 LYS A C 1
ATOM 745 O O . LYS A 1 86 ? -6.112 -6.672 18.805 1.00 93.50 86 LYS A O 1
ATOM 750 N N . ARG A 1 87 ? -6.388 -7.737 20.775 1.00 91.00 87 ARG A N 1
ATOM 751 C CA . ARG A 1 87 ? -7.615 -8.460 20.390 1.00 91.00 87 ARG A CA 1
ATOM 752 C C . ARG A 1 87 ? -8.765 -7.497 20.114 1.00 91.00 87 ARG A C 1
ATOM 754 O O . ARG A 1 87 ? -9.453 -7.637 19.111 1.00 91.00 87 ARG A O 1
ATOM 761 N N . LEU A 1 88 ? -8.937 -6.496 20.970 1.00 92.19 88 LEU A N 1
ATOM 762 C CA . LEU A 1 88 ? -9.979 -5.490 20.831 1.00 92.19 88 LEU A CA 1
ATOM 763 C C . LEU A 1 88 ? -9.810 -4.659 19.552 1.00 92.19 88 LEU A C 1
ATOM 765 O O . LEU A 1 88 ? -10.791 -4.398 18.863 1.00 92.19 88 LEU A O 1
ATOM 769 N N . ILE A 1 89 ? -8.576 -4.295 19.197 1.00 94.25 89 ILE A N 1
ATOM 770 C CA . ILE A 1 89 ? -8.269 -3.605 17.938 1.00 94.25 89 ILE A CA 1
ATOM 771 C C . ILE A 1 89 ? -8.556 -4.496 16.725 1.00 94.25 89 ILE A C 1
ATOM 773 O O . ILE A 1 89 ? -9.065 -3.999 15.722 1.00 94.25 89 ILE A O 1
ATOM 777 N N . ASP A 1 90 ? -8.289 -5.800 16.806 1.00 92.75 90 ASP A N 1
ATOM 778 C CA . ASP A 1 90 ? -8.642 -6.742 15.737 1.00 92.75 90 ASP A CA 1
ATOM 779 C C . ASP A 1 90 ? -10.166 -6.853 15.540 1.00 92.75 90 ASP A C 1
ATOM 781 O O . ASP A 1 90 ? -10.676 -6.823 14.413 1.00 92.75 90 ASP A O 1
ATOM 785 N N . TYR A 1 91 ? -10.918 -6.901 16.644 1.00 91.12 91 TYR A N 1
ATOM 786 C CA . TYR A 1 91 ? -12.383 -6.880 16.611 1.00 91.12 91 TYR A CA 1
ATOM 787 C C . TYR A 1 91 ? -12.901 -5.556 16.064 1.00 91.12 91 TYR A C 1
ATOM 789 O O . TYR A 1 91 ? -13.797 -5.555 15.226 1.00 91.12 91 TYR A O 1
ATOM 797 N N . TYR A 1 92 ? -12.303 -4.433 16.461 1.00 91.50 92 TYR A N 1
ATOM 798 C CA . TYR A 1 92 ? -12.671 -3.124 15.939 1.00 91.50 92 TYR A CA 1
ATOM 799 C C . TYR A 1 92 ? -12.396 -3.006 14.432 1.00 91.50 92 TYR A C 1
ATOM 801 O O . TYR A 1 92 ? -13.263 -2.562 13.684 1.00 91.50 92 TYR A O 1
ATOM 809 N N . ALA A 1 93 ? -11.246 -3.482 13.946 1.00 90.44 93 ALA A N 1
ATOM 810 C CA . ALA A 1 93 ? -10.953 -3.539 12.512 1.00 90.44 93 ALA A CA 1
ATOM 811 C C . ALA A 1 93 ? -11.990 -4.380 11.748 1.00 90.44 93 ALA A C 1
ATOM 813 O O . ALA A 1 93 ? -12.437 -3.993 10.668 1.00 90.44 93 ALA A O 1
ATOM 814 N N . THR A 1 94 ? -12.419 -5.503 12.333 1.00 87.75 94 THR A N 1
ATOM 815 C CA . THR A 1 94 ? -13.476 -6.360 11.777 1.00 87.75 94 THR A CA 1
ATOM 816 C C . THR A 1 94 ? -14.841 -5.668 11.793 1.00 87.75 94 THR A C 1
ATOM 818 O O . THR A 1 94 ? -15.580 -5.750 10.815 1.00 87.75 94 THR A O 1
ATOM 821 N N . PHE A 1 95 ? -15.160 -4.938 12.862 1.00 87.00 95 PHE A N 1
ATOM 822 C CA . PHE A 1 95 ? -16.388 -4.159 12.993 1.00 87.00 95 PHE A CA 1
ATOM 823 C C . PHE A 1 95 ? -16.481 -3.064 11.925 1.00 87.00 95 PHE A C 1
ATOM 825 O O . PHE A 1 95 ? -17.484 -3.007 11.212 1.00 87.00 95 PHE A O 1
ATOM 832 N N . VAL A 1 96 ? -15.424 -2.256 11.766 1.00 86.75 96 VAL A N 1
ATOM 833 C CA . VAL A 1 96 ? -15.338 -1.199 10.740 1.00 86.75 96 VAL A CA 1
ATOM 834 C C . VAL A 1 96 ? -15.471 -1.798 9.340 1.00 86.75 96 VAL A C 1
ATOM 836 O O . VAL A 1 96 ? -16.244 -1.310 8.521 1.00 86.75 96 VAL A O 1
ATOM 839 N N . TYR A 1 97 ? -14.775 -2.904 9.074 1.00 83.75 97 TYR A N 1
ATOM 840 C CA . TYR A 1 97 ? -14.877 -3.600 7.795 1.00 83.75 97 TYR A CA 1
ATOM 841 C C . TYR A 1 97 ? -16.301 -4.108 7.500 1.00 83.75 97 TYR A C 1
ATOM 843 O O . TYR A 1 97 ? -16.811 -3.914 6.397 1.00 83.75 97 TYR A O 1
ATOM 851 N N . THR A 1 98 ? -16.957 -4.754 8.469 1.00 80.62 98 THR A N 1
ATOM 852 C CA . THR A 1 98 ? -18.279 -5.375 8.279 1.00 80.62 98 THR A CA 1
ATOM 853 C C . THR A 1 98 ? -19.391 -4.345 8.077 1.00 80.62 98 THR A C 1
ATOM 855 O O . THR A 1 98 ? -20.334 -4.596 7.321 1.00 80.62 98 THR A O 1
ATOM 858 N N . ASN A 1 99 ? -19.288 -3.198 8.748 1.00 79.19 99 ASN A N 1
ATOM 859 C CA . ASN A 1 99 ? -20.360 -2.205 8.830 1.00 79.19 99 ASN A CA 1
ATOM 860 C C . ASN A 1 99 ? -20.219 -1.043 7.846 1.00 79.19 99 ASN A C 1
ATOM 862 O O . ASN A 1 99 ? -21.100 -0.193 7.772 1.00 79.19 99 ASN A O 1
ATOM 866 N N . GLY A 1 100 ? -19.167 -1.065 7.030 1.00 68.69 100 GLY A N 1
ATOM 867 C CA . GLY A 1 100 ? -18.893 -0.017 6.064 1.00 68.69 100 GLY A CA 1
ATOM 868 C C . GLY A 1 100 ? -18.074 1.102 6.689 1.00 68.69 100 GLY A C 1
ATOM 869 O O . GLY A 1 100 ? -18.248 1.479 7.843 1.00 68.69 100 GLY A O 1
ATOM 870 N N . ALA A 1 101 ? -17.146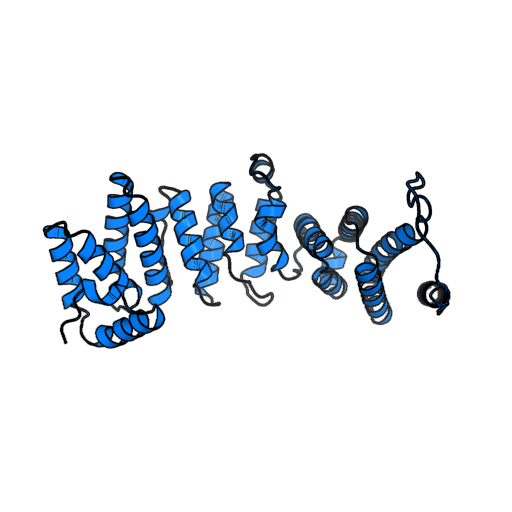 1.608 5.889 1.00 60.62 101 ALA A N 1
ATOM 871 C CA . ALA A 1 101 ? -16.090 2.495 6.343 1.00 60.62 101 ALA A CA 1
ATOM 872 C C . ALA A 1 101 ? -16.336 3.974 5.974 1.00 60.62 101 ALA A C 1
ATOM 874 O O . ALA A 1 101 ? -15.501 4.833 6.247 1.00 60.62 101 ALA A O 1
ATOM 875 N N . GLY A 1 102 ? -17.494 4.278 5.373 1.00 54.56 102 GLY A N 1
ATOM 876 C CA . GLY A 1 102 ? -17.814 5.617 4.885 1.00 54.56 102 GLY A CA 1
ATOM 877 C C . GLY A 1 102 ? -17.770 6.645 6.013 1.00 54.56 102 GLY A C 1
ATOM 878 O O . GLY A 1 102 ? -18.607 6.605 6.911 1.00 54.56 102 GLY A O 1
ATOM 879 N N . THR A 1 103 ? -16.801 7.564 5.938 1.00 55.19 103 THR A N 1
ATOM 880 C CA . THR A 1 103 ? -16.581 8.738 6.814 1.00 55.19 103 THR A CA 1
ATOM 881 C C . THR A 1 103 ? -16.098 8.497 8.252 1.00 55.19 103 THR A C 1
ATOM 883 O O . THR A 1 103 ? -16.091 9.425 9.064 1.00 55.19 103 THR A O 1
ATOM 886 N N . ILE A 1 104 ? -15.632 7.297 8.611 1.00 62.44 104 ILE A N 1
ATOM 887 C CA . ILE A 1 104 ? -15.207 7.043 9.999 1.00 62.44 104 ILE A CA 1
ATOM 888 C C . ILE A 1 104 ? -13.775 7.526 10.236 1.00 62.44 104 ILE A C 1
ATOM 890 O O . ILE A 1 104 ? -12.798 6.938 9.771 1.00 62.44 104 ILE A O 1
ATOM 894 N N . SER A 1 105 ? -13.649 8.573 11.052 1.00 64.31 105 SER A N 1
ATOM 895 C CA . SER A 1 105 ? -12.368 9.029 11.582 1.00 64.31 105 SER A CA 1
ATOM 896 C C . SER A 1 105 ? -11.904 8.112 12.714 1.00 64.31 105 SER A C 1
ATOM 898 O O . SER A 1 105 ? -12.337 8.219 13.859 1.00 64.31 105 SER A O 1
ATOM 900 N N . TYR A 1 106 ? -10.950 7.233 12.427 1.00 75.25 106 TYR A N 1
ATOM 901 C CA . TYR A 1 106 ? -10.198 6.502 13.452 1.00 75.25 106 TYR A CA 1
ATOM 902 C C . TYR A 1 106 ? -9.018 7.329 14.004 1.00 75.25 106 TYR A C 1
ATOM 904 O O . TYR A 1 106 ? -8.013 6.784 14.462 1.00 75.25 106 TYR A O 1
ATOM 912 N N . ALA A 1 107 ? -9.130 8.665 13.992 1.00 74.75 107 ALA A N 1
ATOM 913 C CA . ALA A 1 107 ? -8.141 9.569 14.580 1.00 74.75 107 ALA A CA 1
ATOM 914 C C . ALA A 1 107 ? -7.914 9.304 16.073 1.00 74.75 107 ALA A C 1
ATOM 916 O O . ALA A 1 107 ? -6.816 9.541 16.568 1.00 74.75 107 ALA A O 1
ATOM 917 N N . PHE A 1 108 ? -8.906 8.743 16.773 1.00 82.06 108 PHE A N 1
ATOM 918 C CA . PHE A 1 108 ? -8.755 8.364 18.173 1.00 82.06 108 PHE A CA 1
ATOM 919 C C . PHE A 1 108 ? -7.652 7.326 18.396 1.00 82.06 108 PHE A C 1
ATOM 921 O O . PHE A 1 108 ? -7.192 7.223 19.516 1.00 82.06 108 PHE A O 1
ATOM 928 N N . LEU A 1 109 ? -7.227 6.555 17.391 1.00 85.75 109 LEU A N 1
ATOM 929 C CA . LEU A 1 109 ? -6.116 5.608 17.529 1.00 85.75 109 LEU A CA 1
ATOM 930 C C . LEU A 1 109 ? -4.745 6.279 17.393 1.00 85.75 109 LEU A C 1
ATOM 932 O O . LEU A 1 109 ? -3.737 5.670 17.731 1.00 85.75 109 LEU A O 1
ATOM 936 N N . LYS A 1 110 ? -4.689 7.535 16.932 1.00 82.25 110 LYS A N 1
ATOM 937 C CA . LYS A 1 110 ? -3.435 8.269 16.707 1.00 82.25 110 LYS A CA 1
ATOM 938 C C . LYS A 1 110 ? -2.744 8.717 18.006 1.00 82.25 110 LYS A C 1
ATOM 940 O O . LYS A 1 110 ? -1.658 9.274 17.914 1.00 82.25 110 LYS A O 1
ATOM 945 N N . PHE A 1 111 ? -3.323 8.464 19.192 1.00 84.19 111 PHE A N 1
ATOM 946 C CA . PHE A 1 111 ? -2.625 8.694 20.471 1.00 84.19 111 PHE A CA 1
ATOM 947 C C . PHE A 1 111 ? -1.365 7.825 20.606 1.00 84.19 111 PHE A C 1
ATOM 949 O O . PHE A 1 111 ? -0.458 8.187 21.346 1.00 84.19 111 PHE A O 1
ATOM 956 N N . ASP A 1 112 ? -1.319 6.686 19.907 1.00 88.50 112 ASP A N 1
ATOM 957 C CA . ASP A 1 112 ? -0.164 5.796 19.833 1.00 88.50 112 ASP A CA 1
ATOM 958 C C . ASP A 1 112 ? -0.089 5.195 18.424 1.00 88.50 112 ASP A C 1
ATOM 960 O O . ASP A 1 112 ? -0.943 4.409 17.994 1.00 88.50 112 ASP A O 1
ATOM 964 N N . LEU A 1 113 ? 0.968 5.560 17.696 1.00 89.19 113 LEU A N 1
ATOM 965 C CA . LEU A 1 113 ? 1.179 5.125 16.317 1.00 89.19 113 LEU A CA 1
ATOM 966 C C . LEU A 1 113 ? 1.350 3.601 16.193 1.00 89.19 113 LEU A C 1
ATOM 968 O O . LEU A 1 113 ? 1.058 3.050 15.134 1.00 89.19 113 LEU A O 1
ATOM 972 N N . THR A 1 114 ? 1.742 2.899 17.258 1.00 91.25 114 THR A N 1
ATOM 973 C CA . THR A 1 114 ? 1.844 1.430 17.300 1.00 91.25 114 THR A CA 1
ATOM 974 C C . THR A 1 114 ? 0.468 0.774 17.237 1.00 91.25 114 THR A C 1
ATOM 976 O O . THR A 1 114 ? 0.256 -0.199 16.504 1.00 91.25 114 THR A O 1
ATOM 979 N N . TRP A 1 115 ? -0.501 1.313 17.976 1.00 92.88 115 TRP A N 1
ATOM 980 C CA . TRP A 1 115 ? -1.872 0.805 17.966 1.00 92.88 115 TRP A CA 1
ATOM 981 C C . TRP A 1 115 ? -2.612 1.215 16.699 1.00 92.88 115 TRP A C 1
ATOM 983 O O . TRP A 1 115 ? -3.322 0.393 16.116 1.00 92.88 115 TRP A O 1
ATOM 993 N N . TYR A 1 116 ? -2.356 2.427 16.204 1.00 92.62 116 TYR A N 1
ATOM 994 C CA . TYR A 1 116 ? -2.822 2.859 14.891 1.00 92.62 116 TYR A CA 1
ATOM 995 C C . TYR A 1 116 ? -2.308 1.950 13.761 1.00 92.62 116 TYR A C 1
ATOM 997 O O . TYR A 1 116 ? -3.098 1.441 12.966 1.00 92.62 116 TYR A O 1
ATOM 1005 N N . LYS A 1 117 ? -1.000 1.663 13.736 1.00 92.12 117 LYS A N 1
ATOM 1006 C CA . LYS A 1 117 ? -0.375 0.687 12.829 1.00 92.12 117 LYS A CA 1
ATOM 1007 C C . LYS A 1 117 ? -1.067 -0.670 12.912 1.00 92.12 117 LYS A C 1
ATOM 1009 O O . LYS A 1 117 ? -1.438 -1.239 11.889 1.00 92.12 117 LYS A O 1
ATOM 1014 N N . THR A 1 118 ? -1.239 -1.189 14.129 1.00 93.69 118 THR A N 1
ATOM 1015 C CA . THR A 1 118 ? -1.855 -2.502 14.374 1.00 93.69 118 THR A CA 1
ATOM 1016 C C . THR A 1 118 ? -3.265 -2.567 13.790 1.00 93.69 118 THR A C 1
ATOM 1018 O O . THR A 1 118 ? -3.606 -3.534 13.108 1.00 93.69 118 THR A O 1
ATOM 1021 N N . PHE A 1 119 ? -4.060 -1.514 13.994 1.00 93.50 119 PHE A N 1
ATOM 1022 C CA . PHE A 1 119 ? -5.381 -1.384 13.391 1.00 93.50 119 PHE A CA 1
ATOM 1023 C C . PHE A 1 119 ? -5.321 -1.402 11.861 1.00 93.50 119 PHE A C 1
ATOM 1025 O O . PHE A 1 119 ? -6.013 -2.213 11.249 1.00 93.50 119 PHE A O 1
ATOM 1032 N N . LEU A 1 120 ? -4.480 -0.566 11.238 1.00 91.88 120 LEU A N 1
ATOM 1033 C CA . LEU A 1 120 ? -4.388 -0.488 9.776 1.00 91.88 120 LEU A CA 1
ATOM 1034 C C . LEU A 1 120 ? -3.970 -1.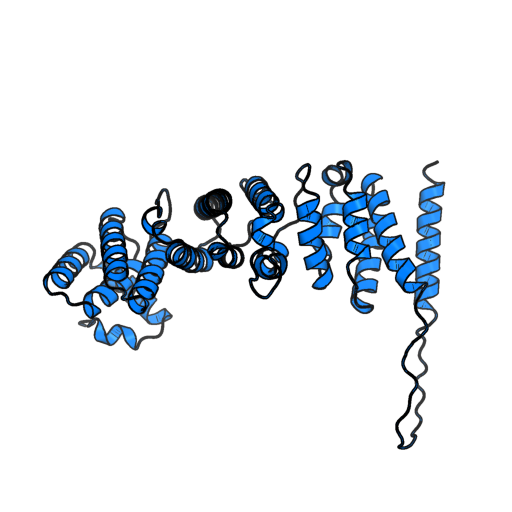821 9.149 1.00 91.88 120 LEU A C 1
ATOM 1036 O O . LEU A 1 120 ? -4.553 -2.237 8.151 1.00 91.88 120 LEU A O 1
ATOM 1040 N N . VAL A 1 121 ? -3.015 -2.529 9.759 1.00 92.12 121 VAL A N 1
ATOM 1041 C CA . VAL A 1 121 ? -2.599 -3.868 9.315 1.00 92.12 121 VAL A CA 1
ATOM 1042 C C . VAL A 1 121 ? -3.777 -4.845 9.344 1.00 92.12 121 VAL A C 1
ATOM 1044 O O . VAL A 1 121 ? -4.009 -5.566 8.372 1.00 92.12 121 VAL A O 1
ATOM 1047 N N . PHE A 1 122 ? -4.547 -4.875 10.435 1.00 92.38 122 PHE A N 1
ATOM 1048 C CA . PHE A 1 122 ? -5.720 -5.744 10.545 1.00 92.38 122 PHE A CA 1
ATOM 1049 C C . PHE A 1 122 ? -6.853 -5.348 9.600 1.00 92.38 122 PHE A C 1
ATOM 1051 O O . PHE A 1 122 ? -7.526 -6.228 9.057 1.00 92.38 122 PHE A O 1
ATOM 1058 N N . TYR A 1 123 ? -7.060 -4.052 9.396 1.00 90.69 123 TYR A N 1
ATOM 1059 C CA . TYR A 1 123 ? -8.097 -3.527 8.522 1.00 90.69 123 TYR A CA 1
ATOM 1060 C C . TYR A 1 123 ? -7.787 -3.814 7.048 1.00 90.69 123 TYR A C 1
ATOM 1062 O O . TYR A 1 123 ? -8.578 -4.466 6.364 1.00 90.69 123 TYR A O 1
ATOM 1070 N N . PHE A 1 124 ? -6.609 -3.414 6.561 1.00 89.56 124 PHE A N 1
ATOM 1071 C CA . PHE A 1 124 ? -6.249 -3.543 5.150 1.00 89.56 124 PHE A CA 1
ATOM 1072 C C . PHE A 1 124 ? -6.150 -4.996 4.672 1.00 89.56 124 PHE A C 1
ATOM 1074 O O . PHE A 1 124 ? -6.534 -5.287 3.543 1.00 89.56 124 PHE A O 1
ATOM 1081 N N . ARG A 1 125 ? -5.760 -5.939 5.540 1.00 87.50 125 ARG A N 1
ATOM 1082 C CA . ARG A 1 125 ? -5.779 -7.380 5.213 1.00 87.50 125 ARG A CA 1
ATOM 1083 C C . ARG A 1 125 ? -7.179 -7.937 4.934 1.00 87.50 125 ARG A C 1
ATOM 1085 O O . ARG A 1 125 ? -7.294 -8.996 4.324 1.00 87.50 125 ARG A O 1
ATOM 1092 N N . ARG A 1 126 ? -8.230 -7.268 5.416 1.00 85.19 126 ARG A N 1
ATOM 1093 C CA . ARG A 1 126 ? -9.632 -7.701 5.284 1.00 85.19 126 ARG A CA 1
ATOM 1094 C C . ARG A 1 126 ? -10.403 -6.895 4.250 1.00 85.19 126 ARG A C 1
ATOM 1096 O O . ARG A 1 126 ? -11.366 -7.405 3.683 1.00 85.19 126 ARG A O 1
ATOM 1103 N N . ALA A 1 127 ? -10.005 -5.645 4.035 1.00 82.62 127 ALA A N 1
ATOM 1104 C CA . ALA A 1 127 ? -10.738 -4.710 3.207 1.00 82.62 127 ALA A CA 1
ATOM 1105 C C . ALA A 1 127 ? -10.876 -5.200 1.756 1.00 82.62 127 ALA A C 1
ATOM 1107 O O . ALA A 1 127 ? -9.928 -5.677 1.131 1.00 82.62 127 ALA A O 1
ATOM 1108 N N . LYS A 1 128 ? -12.088 -5.065 1.209 1.00 76.25 128 LYS A N 1
ATOM 1109 C CA . LYS A 1 128 ? -12.358 -5.340 -0.205 1.00 76.25 128 LYS A CA 1
ATOM 1110 C C . LYS A 1 128 ? -11.943 -4.141 -1.050 1.00 76.25 128 LYS A C 1
ATOM 1112 O O . LYS A 1 128 ? -12.046 -3.001 -0.605 1.00 76.25 128 LYS A O 1
ATOM 1117 N N . LYS A 1 129 ? -11.538 -4.409 -2.291 1.00 74.56 129 LYS A N 1
ATOM 1118 C CA . LYS A 1 129 ? -11.272 -3.368 -3.290 1.00 74.56 129 LYS A CA 1
ATOM 1119 C C . LYS A 1 129 ? -12.556 -2.559 -3.533 1.00 74.56 129 LYS A C 1
ATOM 1121 O O . LYS A 1 129 ? -13.586 -3.146 -3.859 1.00 74.56 129 LYS A O 1
ATOM 1126 N N . GLY A 1 130 ? -12.500 -1.242 -3.345 1.00 72.62 130 GLY A N 1
ATOM 1127 C CA . GLY A 1 130 ? -13.625 -0.326 -3.553 1.00 72.62 130 GLY A CA 1
ATOM 1128 C C . GLY A 1 130 ? -13.297 1.107 -3.110 1.00 72.62 130 GLY A C 1
ATOM 1129 O O . GLY A 1 130 ? -12.304 1.289 -2.413 1.00 72.62 130 GLY A O 1
ATOM 1130 N N . PRO A 1 131 ? -14.116 2.116 -3.468 1.00 71.75 131 PRO A N 1
ATOM 1131 C CA . PRO A 1 131 ? -13.809 3.538 -3.250 1.00 71.75 131 PRO A CA 1
ATOM 1132 C C . PRO A 1 131 ? -13.417 3.887 -1.807 1.00 71.75 131 PRO A C 1
ATOM 1134 O O . PRO A 1 131 ? -12.377 4.495 -1.580 1.00 71.75 131 PRO A O 1
ATOM 1137 N N . ALA A 1 132 ? -14.181 3.396 -0.826 1.00 74.19 132 ALA A N 1
ATOM 1138 C CA . ALA A 1 132 ? -13.929 3.663 0.591 1.00 74.19 132 ALA A CA 1
ATOM 1139 C C . ALA A 1 132 ? -12.561 3.148 1.074 1.00 74.19 132 ALA A C 1
ATOM 1141 O O . ALA A 1 132 ? -11.927 3.777 1.911 1.00 74.19 132 ALA A O 1
ATOM 1142 N N . LEU A 1 133 ? -12.060 2.023 0.542 1.00 79.19 133 LEU A N 1
ATOM 1143 C CA . LEU A 1 133 ? -10.716 1.539 0.883 1.00 79.19 133 LEU A CA 1
ATOM 1144 C C . LEU A 1 133 ? -9.655 2.583 0.524 1.00 79.19 133 LEU A C 1
ATOM 1146 O O . LEU A 1 133 ? -8.709 2.778 1.284 1.00 79.19 133 LEU A O 1
ATOM 1150 N N . PHE A 1 134 ? -9.808 3.245 -0.619 1.00 80.38 134 PHE A N 1
ATOM 1151 C CA . PHE A 1 134 ? -8.808 4.178 -1.110 1.00 80.38 134 PHE A CA 1
ATOM 1152 C C . PHE A 1 134 ? -8.748 5.456 -0.276 1.00 80.38 134 PHE A C 1
ATOM 1154 O O . PHE A 1 134 ? -7.642 5.902 0.005 1.00 80.38 134 PHE A O 1
ATOM 1161 N N . GLU A 1 135 ? -9.877 5.948 0.243 1.00 79.88 135 GLU A N 1
ATOM 1162 C CA . GLU A 1 135 ? -9.896 7.054 1.219 1.00 79.88 135 GLU A CA 1
ATOM 1163 C C . GLU A 1 135 ? -9.052 6.722 2.465 1.00 79.88 135 GLU A C 1
ATOM 1165 O O . GLU A 1 135 ? -8.309 7.555 2.986 1.00 79.88 135 GLU A O 1
ATOM 1170 N N . HIS A 1 136 ? -9.104 5.472 2.934 1.00 82.75 136 HIS A N 1
ATOM 1171 C CA . HIS A 1 136 ? -8.301 5.026 4.076 1.00 82.75 136 HIS A CA 1
ATOM 1172 C C . HIS A 1 136 ? -6.818 4.870 3.750 1.00 82.75 136 HIS A C 1
ATOM 1174 O O . HIS A 1 136 ? -5.969 5.162 4.596 1.00 82.75 136 HIS A O 1
ATOM 1180 N N . VAL A 1 137 ? -6.505 4.397 2.543 1.00 86.75 137 VAL A N 1
ATOM 1181 C CA . VAL A 1 137 ? -5.131 4.293 2.043 1.00 86.75 137 VAL A CA 1
ATOM 1182 C C . VAL A 1 137 ? -4.514 5.686 1.907 1.00 86.75 137 VAL A C 1
ATOM 1184 O O . VAL A 1 137 ? -3.418 5.922 2.407 1.00 86.75 137 VAL A O 1
ATOM 1187 N N . GLU A 1 138 ? -5.243 6.632 1.326 1.00 83.94 138 GLU A N 1
ATOM 1188 C CA . GLU A 1 138 ? -4.853 8.038 1.207 1.00 83.94 138 GLU A CA 1
ATOM 1189 C C . GLU A 1 138 ? -4.655 8.687 2.586 1.00 83.94 138 GLU A C 1
ATOM 1191 O O . GLU A 1 138 ? -3.616 9.292 2.850 1.00 83.94 138 GLU A O 1
ATOM 1196 N N . ALA A 1 139 ? -5.591 8.488 3.521 1.00 84.75 139 ALA A N 1
ATOM 1197 C CA . ALA A 1 139 ? -5.463 8.982 4.891 1.00 84.75 139 ALA A CA 1
ATOM 1198 C C . ALA A 1 139 ? -4.243 8.396 5.624 1.00 84.75 139 ALA A C 1
ATOM 1200 O O . ALA A 1 139 ? -3.617 9.082 6.440 1.00 84.75 139 ALA A O 1
ATOM 1201 N N . PHE A 1 140 ? -3.898 7.133 5.352 1.00 89.69 140 PHE A N 1
ATOM 1202 C CA . PHE A 1 140 ? -2.669 6.517 5.845 1.00 89.69 140 PHE A CA 1
ATOM 1203 C C . PHE A 1 140 ? -1.431 7.211 5.270 1.00 89.69 140 PHE A C 1
ATOM 1205 O O . PHE A 1 140 ? -0.578 7.625 6.054 1.00 89.69 140 PHE A O 1
ATOM 1212 N N . PHE A 1 141 ? -1.352 7.394 3.951 1.00 88.62 141 PHE A N 1
ATOM 1213 C CA . PHE A 1 141 ? -0.220 8.065 3.310 1.00 88.62 141 PHE A CA 1
ATOM 1214 C C . PHE A 1 141 ? -0.034 9.500 3.809 1.00 88.62 141 PHE A C 1
ATOM 1216 O O . PHE A 1 141 ? 1.069 9.863 4.216 1.00 88.62 141 PHE A O 1
ATOM 1223 N N . LYS A 1 142 ? -1.122 10.278 3.896 1.00 86.00 142 LYS A N 1
ATOM 1224 C CA . LYS A 1 142 ? -1.118 11.634 4.470 1.00 86.00 142 LYS A CA 1
ATOM 1225 C C . LYS A 1 142 ? -0.560 11.651 5.892 1.00 86.00 142 LYS A C 1
ATOM 1227 O O . LYS A 1 142 ? 0.259 12.503 6.230 1.00 86.00 142 LYS A O 1
ATOM 1232 N N . LEU A 1 143 ? -0.971 10.698 6.735 1.00 87.62 143 LEU A N 1
ATOM 1233 C CA . LEU A 1 143 ? -0.432 10.592 8.091 1.00 87.62 143 LEU A CA 1
ATOM 1234 C C . LEU A 1 143 ? 1.042 10.172 8.095 1.00 87.62 143 LEU A C 1
ATOM 1236 O O . LEU A 1 143 ? 1.806 10.679 8.914 1.00 87.62 143 LEU A O 1
ATOM 1240 N N . PHE A 1 144 ? 1.444 9.250 7.220 1.00 87.69 144 PHE A N 1
ATOM 1241 C CA . PHE A 1 144 ? 2.833 8.812 7.135 1.00 87.69 144 PHE A CA 1
ATOM 1242 C C . PHE A 1 144 ? 3.742 9.986 6.769 1.00 87.69 144 PHE A C 1
ATOM 1244 O O . PHE A 1 144 ? 4.692 10.245 7.495 1.00 87.69 144 PHE A O 1
ATOM 1251 N N . VAL A 1 145 ? 3.410 10.744 5.720 1.00 85.56 145 VAL A N 1
ATOM 1252 C CA . VAL A 1 145 ? 4.166 11.938 5.307 1.00 85.56 145 VAL A CA 1
ATOM 1253 C C . VAL A 1 145 ? 4.241 12.977 6.425 1.00 85.56 145 VAL A C 1
ATOM 1255 O O . VAL A 1 145 ? 5.310 13.517 6.698 1.00 85.56 145 VAL A O 1
ATOM 1258 N N . TYR A 1 146 ? 3.128 13.210 7.127 1.00 86.56 146 TYR A N 1
ATOM 1259 C CA . TYR A 1 146 ? 3.084 14.158 8.239 1.00 86.56 146 TYR A CA 1
ATOM 1260 C C . TYR A 1 146 ? 3.942 13.724 9.440 1.00 86.56 146 TYR A C 1
ATOM 1262 O O . TYR A 1 146 ? 4.658 14.535 10.020 1.00 86.56 146 TYR A O 1
ATOM 1270 N N . THR A 1 147 ? 3.862 12.451 9.838 1.00 85.75 147 THR A N 1
ATOM 1271 C CA . THR A 1 147 ? 4.531 11.946 11.054 1.00 85.75 147 THR A CA 1
ATOM 1272 C C . THR A 1 147 ? 5.954 11.459 10.820 1.00 85.75 147 THR A C 1
ATOM 1274 O O . THR A 1 147 ? 6.727 11.391 11.773 1.00 85.75 147 THR A O 1
ATOM 1277 N N . LYS A 1 148 ? 6.279 11.060 9.586 1.00 82.56 148 LYS A N 1
ATOM 1278 C CA . LYS A 1 148 ? 7.535 10.410 9.182 1.00 82.56 148 LYS A CA 1
ATOM 1279 C C . LYS A 1 148 ? 7.926 9.230 10.079 1.00 82.56 148 LYS A C 1
ATOM 1281 O O . LYS A 1 148 ? 9.102 8.957 10.300 1.00 82.56 148 LYS A O 1
ATOM 1286 N N . SER A 1 149 ? 6.936 8.551 10.663 1.00 83.94 149 SER A N 1
ATOM 1287 C CA . SER A 1 149 ? 7.195 7.553 11.697 1.00 83.94 149 SER A CA 1
ATOM 1288 C C . SER A 1 149 ? 7.576 6.200 11.084 1.00 83.94 149 SER A C 1
ATOM 1290 O O . SER A 1 149 ? 6.733 5.576 10.430 1.00 83.94 149 SER A O 1
ATOM 1292 N N . PRO A 1 150 ? 8.779 5.661 11.365 1.00 78.69 150 PRO A N 1
ATOM 1293 C CA . PRO A 1 150 ? 9.204 4.370 10.821 1.00 78.69 150 PRO A CA 1
ATOM 1294 C C . PRO A 1 150 ? 8.348 3.201 11.334 1.00 78.69 150 PRO A C 1
ATOM 1296 O O . PRO A 1 150 ? 8.239 2.165 10.683 1.00 78.69 150 PRO A O 1
ATOM 1299 N N . VAL A 1 151 ? 7.652 3.372 12.466 1.00 83.88 151 VAL A N 1
ATOM 1300 C CA . VAL A 1 151 ? 6.730 2.366 13.023 1.00 83.88 151 VAL A CA 1
ATOM 1301 C C . VAL A 1 151 ? 5.636 1.983 12.019 1.00 83.88 151 VAL A C 1
ATOM 1303 O O . VAL A 1 151 ? 5.155 0.847 12.038 1.00 83.88 151 VAL A O 1
ATOM 1306 N N . LEU A 1 152 ? 5.263 2.901 11.125 1.00 87.38 152 LEU A N 1
ATOM 1307 C CA . LEU A 1 152 ? 4.190 2.734 10.151 1.00 87.38 152 LEU A CA 1
ATOM 1308 C C . LEU A 1 152 ? 4.610 1.997 8.865 1.00 87.38 152 LEU A C 1
ATOM 1310 O O . LEU A 1 152 ? 3.738 1.673 8.062 1.00 87.38 152 LEU A O 1
ATOM 1314 N N . ILE A 1 153 ? 5.897 1.693 8.662 1.00 84.12 153 ILE A N 1
ATOM 1315 C CA . ILE A 1 153 ? 6.396 1.092 7.409 1.00 84.12 153 ILE A CA 1
ATOM 1316 C C . ILE A 1 153 ? 5.732 -0.264 7.117 1.00 84.12 153 ILE A C 1
ATOM 1318 O O . ILE A 1 153 ? 5.329 -0.531 5.988 1.00 84.12 153 ILE A O 1
ATOM 1322 N N . ASP A 1 154 ? 5.501 -1.102 8.130 1.00 83.56 154 ASP A N 1
ATOM 1323 C CA . ASP A 1 154 ? 4.888 -2.425 7.906 1.00 83.56 154 ASP A CA 1
ATOM 1324 C C . ASP A 1 154 ? 3.443 -2.351 7.381 1.00 83.56 154 ASP A C 1
ATOM 1326 O O . ASP A 1 154 ? 2.901 -3.343 6.880 1.00 83.56 154 ASP A O 1
ATOM 1330 N N . VAL A 1 155 ? 2.793 -1.187 7.501 1.00 89.75 155 VAL A N 1
ATOM 1331 C CA . VAL A 1 155 ? 1.438 -0.982 6.984 1.00 89.75 155 VAL A CA 1
ATOM 1332 C C . VAL A 1 155 ? 1.425 -1.081 5.461 1.00 89.75 155 VAL A C 1
ATOM 1334 O O . VAL A 1 155 ? 0.485 -1.668 4.925 1.00 89.75 155 VAL A O 1
ATOM 1337 N N . PHE A 1 156 ? 2.476 -0.616 4.772 1.00 87.00 156 PHE A N 1
ATOM 1338 C CA . PHE A 1 156 ? 2.591 -0.670 3.308 1.00 87.00 156 PHE A CA 1
ATOM 1339 C C . PHE A 1 156 ? 2.358 -2.083 2.771 1.00 87.00 156 PHE A C 1
ATOM 1341 O O . PHE A 1 156 ? 1.597 -2.283 1.830 1.00 87.00 156 PHE A O 1
ATOM 1348 N N . ASN A 1 157 ? 2.920 -3.092 3.435 1.00 85.00 157 ASN A N 1
ATOM 1349 C CA . ASN A 1 157 ? 2.793 -4.491 3.018 1.00 85.00 157 ASN A CA 1
ATOM 1350 C C . ASN A 1 157 ? 1.383 -5.062 3.189 1.00 85.00 157 ASN A C 1
ATOM 1352 O O . ASN A 1 157 ? 1.056 -6.096 2.599 1.00 85.00 157 ASN A O 1
ATOM 1356 N N . SER A 1 158 ? 0.558 -4.401 3.999 1.00 89.25 158 SER A N 1
ATOM 1357 C CA . SER A 1 158 ? -0.847 -4.748 4.186 1.00 89.25 158 SER A CA 1
ATOM 1358 C C . SER A 1 158 ? -1.768 -3.967 3.250 1.00 89.25 158 SER A C 1
ATOM 1360 O O . SER A 1 158 ? -2.897 -4.413 3.065 1.00 89.25 158 SER A O 1
ATOM 1362 N N . VAL A 1 159 ? -1.308 -2.861 2.645 1.00 87.81 159 VAL A N 1
ATOM 1363 C CA . VAL A 1 159 ? -2.096 -2.075 1.683 1.00 87.81 159 VAL A CA 1
ATOM 1364 C C . VAL A 1 159 ? -2.506 -2.976 0.509 1.00 87.81 159 VAL A C 1
ATOM 1366 O O . VAL A 1 159 ? -1.653 -3.651 -0.082 1.00 87.81 159 VAL A O 1
ATOM 1369 N N . PRO A 1 160 ? -3.803 -3.039 0.157 1.00 83.69 160 PRO A N 1
ATOM 1370 C CA . PRO A 1 160 ? -4.249 -3.854 -0.962 1.00 83.69 160 PRO A CA 1
ATOM 1371 C C . PRO A 1 160 ? -3.723 -3.309 -2.291 1.00 83.69 160 PRO A C 1
ATOM 1373 O O . PRO A 1 160 ? -3.493 -2.112 -2.437 1.00 83.69 160 PRO A O 1
ATOM 1376 N N . TYR A 1 161 ? -3.585 -4.191 -3.283 1.00 83.25 161 TYR A N 1
ATOM 1377 C CA . TYR A 1 161 ? -3.219 -3.791 -4.643 1.00 83.25 161 TYR A CA 1
ATOM 1378 C C . TYR A 1 161 ? -4.185 -2.728 -5.183 1.00 83.25 161 TYR A C 1
ATOM 1380 O O . TYR A 1 161 ? -5.402 -2.957 -5.216 1.00 83.25 161 TYR A O 1
ATOM 1388 N N . ILE A 1 162 ? -3.617 -1.611 -5.634 1.00 79.81 162 ILE A N 1
ATOM 1389 C CA . ILE A 1 162 ? -4.324 -0.495 -6.257 1.00 79.81 162 ILE A CA 1
ATOM 1390 C C . ILE A 1 162 ? -4.167 -0.646 -7.770 1.00 79.81 162 ILE A C 1
ATOM 1392 O O . ILE A 1 162 ? -3.051 -0.631 -8.286 1.00 79.81 162 ILE A O 1
ATOM 1396 N N . ASP A 1 163 ? -5.286 -0.845 -8.464 1.00 78.19 163 ASP A N 1
ATOM 1397 C CA . ASP A 1 163 ? -5.290 -1.036 -9.915 1.00 78.19 163 ASP A CA 1
ATOM 1398 C C . ASP A 1 163 ? -4.940 0.255 -10.651 1.00 78.19 163 ASP A C 1
ATOM 1400 O O . ASP A 1 163 ? -5.396 1.317 -10.244 1.00 78.19 163 ASP A O 1
ATOM 1404 N N . ARG A 1 164 ? -4.208 0.157 -11.766 1.00 76.75 164 ARG A N 1
ATOM 1405 C CA . ARG A 1 164 ? -3.805 1.294 -12.609 1.00 76.75 164 ARG A CA 1
ATOM 1406 C C . ARG A 1 164 ? -4.960 2.191 -13.067 1.00 76.75 164 ARG A C 1
ATOM 1408 O O . ARG A 1 164 ? -4.733 3.366 -13.326 1.00 76.75 164 ARG A O 1
ATOM 1415 N N . THR A 1 165 ? -6.179 1.663 -13.195 1.00 79.25 165 THR A N 1
ATOM 1416 C CA . THR A 1 165 ? -7.344 2.446 -13.635 1.00 79.25 165 THR A CA 1
ATOM 1417 C C . THR A 1 165 ? -7.988 3.234 -12.499 1.00 79.25 165 THR A C 1
ATOM 1419 O O . THR A 1 165 ? -8.962 3.949 -12.731 1.00 79.25 165 THR A O 1
ATOM 1422 N N . HIS A 1 166 ? -7.519 3.073 -11.259 1.00 79.19 166 HIS A N 1
ATOM 1423 C CA . HIS A 1 166 ? -8.139 3.726 -10.120 1.00 79.19 166 HIS A CA 1
ATOM 1424 C C . HIS A 1 166 ? -7.738 5.218 -10.034 1.00 79.19 166 HIS A C 1
ATOM 1426 O O . HIS A 1 166 ? -6.554 5.539 -10.131 1.00 79.19 166 HIS A O 1
ATOM 1432 N N . PRO A 1 167 ? -8.678 6.156 -9.795 1.00 78.88 167 PRO A N 1
ATOM 1433 C CA . PRO A 1 167 ? -8.379 7.595 -9.800 1.00 78.88 167 PRO A CA 1
ATOM 1434 C C . PRO A 1 167 ? -7.306 8.046 -8.795 1.00 78.88 167 PRO A C 1
ATOM 1436 O O . PRO A 1 167 ? -6.541 8.960 -9.082 1.00 78.88 167 PRO A O 1
ATOM 1439 N N . CYS A 1 168 ? -7.212 7.394 -7.630 1.00 78.38 168 CYS A N 1
ATOM 1440 C CA . CYS A 1 168 ? -6.271 7.783 -6.565 1.00 78.38 168 CYS A CA 1
ATOM 1441 C C . CYS A 1 168 ? -4.820 7.322 -6.801 1.00 78.38 168 CYS A C 1
ATOM 1443 O O . CYS A 1 168 ? -3.942 7.568 -5.978 1.00 78.38 168 CYS A O 1
ATOM 1445 N N . VAL A 1 169 ? -4.563 6.579 -7.877 1.00 79.44 169 VAL A N 1
ATOM 1446 C CA . VAL A 1 169 ? -3.287 5.891 -8.103 1.00 79.44 169 VAL A CA 1
ATOM 1447 C C . VAL A 1 169 ? -2.136 6.879 -8.266 1.00 79.44 169 VAL A C 1
ATOM 1449 O O . VAL A 1 169 ? -1.090 6.697 -7.652 1.00 79.44 169 VAL A O 1
ATOM 1452 N N . ALA A 1 170 ? -2.347 7.972 -9.002 1.00 77.00 170 ALA A N 1
ATOM 1453 C CA . ALA A 1 170 ? -1.336 9.017 -9.157 1.00 77.00 170 ALA A CA 1
ATOM 1454 C C . ALA A 1 170 ? -0.979 9.690 -7.817 1.00 77.00 170 ALA A C 1
ATOM 1456 O O . ALA A 1 170 ? 0.198 9.899 -7.530 1.00 77.00 170 ALA A O 1
ATOM 1457 N N . GLU A 1 171 ? -1.975 9.978 -6.974 1.00 80.19 171 GLU A N 1
ATOM 1458 C CA . GLU A 1 171 ? -1.766 10.600 -5.659 1.00 80.19 171 GLU A CA 1
ATOM 1459 C C . GLU A 1 171 ? -1.031 9.659 -4.695 1.00 80.19 171 GLU A C 1
ATOM 1461 O O . GLU A 1 171 ? -0.071 10.062 -4.042 1.00 80.19 171 GLU A O 1
ATOM 1466 N N . VAL A 1 172 ? -1.402 8.373 -4.669 1.00 80.94 172 VAL A N 1
ATOM 1467 C CA . VAL A 1 172 ? -0.663 7.356 -3.905 1.00 80.94 172 VAL A CA 1
ATOM 1468 C C . VAL A 1 172 ? 0.802 7.315 -4.329 1.00 80.94 172 VAL A C 1
ATOM 1470 O O . VAL A 1 172 ? 1.684 7.231 -3.480 1.00 80.94 172 VAL A O 1
ATOM 1473 N N . TYR A 1 173 ? 1.086 7.402 -5.626 1.00 77.06 173 TYR A N 1
ATOM 1474 C CA . TYR A 1 173 ? 2.460 7.367 -6.120 1.00 77.06 173 TYR A CA 1
ATOM 1475 C C . TYR A 1 173 ? 3.236 8.621 -5.759 1.00 77.06 173 TYR A C 1
ATOM 1477 O O . TYR A 1 173 ? 4.413 8.508 -5.437 1.00 77.06 173 TYR A O 1
ATOM 1485 N N . PHE A 1 174 ? 2.588 9.786 -5.758 1.00 79.44 174 PHE A N 1
ATOM 1486 C CA . PHE A 1 174 ? 3.199 11.010 -5.257 1.00 79.44 174 PHE A CA 1
ATOM 1487 C C . PHE A 1 174 ? 3.617 10.850 -3.791 1.00 79.44 174 PHE A C 1
ATOM 1489 O O . PHE A 1 174 ? 4.766 11.125 -3.454 1.00 79.44 174 PHE A O 1
ATOM 1496 N N . TYR A 1 175 ? 2.741 10.301 -2.945 1.00 84.12 175 TYR A N 1
ATOM 1497 C CA . TYR A 1 175 ? 3.088 10.022 -1.552 1.00 84.12 175 TYR A CA 1
ATOM 1498 C C . TYR A 1 175 ? 4.217 9.007 -1.413 1.00 84.12 175 TYR A C 1
ATOM 1500 O O . TYR A 1 175 ? 5.140 9.216 -0.633 1.00 84.12 175 TYR A O 1
ATOM 1508 N N . VAL A 1 176 ? 4.173 7.911 -2.171 1.00 80.50 176 VAL A N 1
ATOM 1509 C CA . VAL A 1 176 ? 5.236 6.901 -2.138 1.00 80.50 176 VAL A CA 1
ATOM 1510 C C . VAL A 1 176 ? 6.560 7.506 -2.597 1.00 80.50 176 VAL A C 1
ATOM 1512 O O . VAL A 1 176 ? 7.572 7.278 -1.949 1.00 80.50 176 VAL A O 1
ATOM 1515 N N . HIS A 1 177 ? 6.563 8.308 -3.662 1.00 77.12 177 HIS A N 1
ATOM 1516 C CA . HIS A 1 177 ? 7.744 9.028 -4.128 1.00 77.12 177 HIS A CA 1
ATOM 1517 C C . HIS A 1 177 ? 8.299 9.951 -3.041 1.00 77.12 177 HIS A C 1
ATOM 1519 O O . HIS A 1 177 ? 9.479 9.859 -2.717 1.00 77.12 177 HIS A O 1
ATOM 1525 N N . GLU A 1 178 ? 7.451 10.792 -2.444 1.00 78.56 178 GLU A N 1
ATOM 1526 C CA . GLU A 1 178 ? 7.848 11.707 -1.374 1.00 78.56 178 GLU A CA 1
ATOM 1527 C C . GLU A 1 178 ? 8.509 10.941 -0.224 1.00 78.56 178 GLU A C 1
ATOM 1529 O O . GLU A 1 178 ? 9.611 11.282 0.196 1.00 78.56 178 GLU A O 1
ATOM 1534 N N . ILE A 1 179 ? 7.887 9.842 0.207 1.00 79.00 179 ILE A N 1
ATOM 1535 C CA . ILE A 1 179 ? 8.385 8.962 1.267 1.00 79.00 179 ILE A CA 1
ATOM 1536 C C . ILE A 1 179 ? 9.725 8.318 0.884 1.00 79.00 179 ILE A C 1
ATOM 1538 O O . ILE A 1 179 ? 10.657 8.317 1.685 1.00 79.00 179 ILE A O 1
ATOM 1542 N N . MET A 1 180 ? 9.856 7.821 -0.348 1.00 73.19 180 MET A N 1
ATOM 1543 C CA . MET A 1 180 ? 11.105 7.251 -0.866 1.00 73.19 180 MET A CA 1
ATOM 1544 C C . MET A 1 180 ? 12.217 8.303 -1.001 1.00 73.19 180 MET A C 1
ATOM 1546 O O . MET A 1 180 ? 13.388 7.939 -1.027 1.00 73.19 180 MET A O 1
ATOM 1550 N N . CYS A 1 181 ? 11.900 9.594 -1.062 1.00 72.12 181 CYS A N 1
ATOM 1551 C CA . CYS A 1 181 ? 12.891 10.670 -1.072 1.00 72.12 181 CYS A CA 1
ATOM 1552 C C . CYS A 1 181 ? 13.271 11.172 0.335 1.00 72.12 181 CYS A C 1
ATOM 1554 O O . CYS A 1 181 ? 14.245 11.918 0.469 1.00 72.12 181 CYS A O 1
ATOM 1556 N N . MET A 1 182 ? 12.555 10.769 1.393 1.00 74.75 182 MET A N 1
ATOM 1557 C CA . MET A 1 182 ? 12.848 11.182 2.771 1.00 74.75 182 MET A CA 1
ATOM 1558 C C . MET A 1 182 ? 14.054 10.426 3.333 1.00 74.75 182 MET A C 1
ATOM 1560 O O . MET A 1 182 ? 13.955 9.249 3.678 1.00 74.75 182 MET A O 1
ATOM 1564 N N . LYS A 1 183 ? 15.193 11.112 3.493 1.00 68.00 183 LYS A N 1
ATOM 1565 C CA . LYS A 1 183 ? 16.436 10.528 4.037 1.00 68.00 183 LYS A CA 1
ATOM 1566 C C . LYS A 1 183 ? 16.239 9.902 5.419 1.00 68.00 183 LYS A C 1
ATOM 1568 O O . LYS A 1 183 ? 16.842 8.874 5.710 1.00 68.00 183 LYS A O 1
ATOM 1573 N N . GLU A 1 184 ? 15.369 10.478 6.243 1.00 68.00 184 GLU A N 1
ATOM 1574 C CA . GLU A 1 184 ? 15.079 10.029 7.606 1.00 68.00 184 GLU A CA 1
ATOM 1575 C C . GLU A 1 184 ? 14.516 8.598 7.641 1.00 68.00 184 GLU A C 1
ATOM 1577 O O . GLU A 1 184 ? 14.785 7.843 8.576 1.00 68.00 184 GLU A O 1
ATOM 1582 N N . CYS A 1 185 ? 13.804 8.191 6.584 1.00 64.69 185 CYS A N 1
ATOM 1583 C CA . CYS A 1 185 ? 13.273 6.836 6.444 1.00 64.69 185 CYS A CA 1
ATOM 1584 C C . CYS A 1 185 ? 14.373 5.786 6.201 1.00 64.69 185 CYS A C 1
ATOM 1586 O O . CYS A 1 185 ? 14.174 4.613 6.510 1.00 64.69 185 CYS A O 1
ATOM 1588 N N . TYR A 1 186 ? 15.542 6.203 5.701 1.00 60.12 186 TYR A N 1
ATOM 1589 C CA . TYR A 1 186 ? 16.694 5.337 5.421 1.00 60.12 186 TYR A CA 1
ATOM 1590 C C . TYR A 1 186 ? 17.729 5.316 6.549 1.00 60.12 186 TYR A C 1
ATOM 1592 O O . TYR A 1 186 ? 18.575 4.428 6.580 1.00 60.12 186 TYR A O 1
ATOM 1600 N N . THR A 1 187 ? 17.687 6.288 7.466 1.00 55.00 187 THR A N 1
ATOM 1601 C CA . THR A 1 187 ? 18.672 6.422 8.556 1.00 55.00 187 THR A CA 1
ATOM 1602 C C . THR A 1 187 ? 18.364 5.576 9.786 1.00 55.00 187 THR A C 1
ATOM 1604 O O . THR A 1 187 ? 19.234 5.389 10.632 1.00 55.00 187 THR A O 1
ATOM 1607 N N . CYS A 1 188 ? 17.132 5.083 9.932 1.00 50.47 188 CYS A N 1
ATOM 1608 C CA . CYS A 1 188 ? 16.782 4.232 11.060 1.00 50.47 188 CYS A CA 1
ATOM 1609 C C . CYS A 1 188 ? 17.237 2.797 10.777 1.00 50.47 188 CYS A C 1
ATOM 1611 O O . CYS A 1 188 ? 16.800 2.190 9.804 1.00 50.47 188 CYS A O 1
ATOM 1613 N N . ASP A 1 189 ? 18.081 2.273 11.663 1.00 43.88 189 ASP A N 1
ATOM 1614 C CA . ASP A 1 189 ? 18.766 0.973 11.636 1.00 43.88 189 ASP A CA 1
ATOM 1615 C C . ASP A 1 189 ? 17.805 -0.238 11.775 1.00 43.88 189 ASP A C 1
ATOM 1617 O O . ASP A 1 189 ? 17.984 -1.155 12.580 1.00 43.88 189 ASP A O 1
ATOM 1621 N N . TYR A 1 190 ? 16.716 -0.245 11.005 1.00 45.91 190 TYR A N 1
ATOM 1622 C CA . TYR A 1 190 ? 15.678 -1.272 10.976 1.00 45.91 190 TYR A CA 1
ATOM 1623 C C . TYR A 1 190 ? 16.141 -2.518 10.194 1.00 45.91 190 TYR A C 1
ATOM 1625 O O . TYR A 1 190 ? 15.445 -2.992 9.314 1.00 45.91 190 TYR A O 1
ATOM 1633 N N . LYS A 1 191 ? 17.324 -3.069 10.507 1.00 42.09 191 LYS A N 1
ATOM 1634 C CA . LYS A 1 191 ? 17.810 -4.428 10.145 1.00 42.09 191 LYS A CA 1
ATOM 1635 C C . LYS A 1 191 ? 17.499 -4.983 8.730 1.00 42.09 191 LYS A C 1
ATOM 1637 O O . LYS A 1 191 ? 17.438 -6.193 8.527 1.00 42.09 191 LYS A O 1
ATOM 1642 N N . GLY A 1 192 ? 17.388 -4.112 7.739 1.00 50.69 192 GLY A N 1
ATOM 1643 C CA . GLY A 1 192 ? 17.107 -4.406 6.336 1.00 50.69 192 GLY A CA 1
ATOM 1644 C C . GLY A 1 192 ? 16.654 -3.097 5.706 1.00 50.69 192 GLY A C 1
ATOM 1645 O O . GLY A 1 192 ? 15.854 -2.391 6.309 1.00 50.69 192 GLY A O 1
ATOM 1646 N N . SER A 1 193 ? 17.223 -2.701 4.568 1.00 66.44 193 SER A N 1
ATOM 1647 C CA . SER A 1 193 ? 16.988 -1.375 3.976 1.00 66.44 193 SER A CA 1
ATOM 1648 C C . SER A 1 193 ? 15.493 -1.024 3.925 1.00 66.44 193 SER A C 1
ATOM 1650 O O . SER A 1 193 ? 14.653 -1.902 3.739 1.00 66.44 193 SER A O 1
ATOM 1652 N N . PHE A 1 194 ? 15.140 0.256 4.063 1.00 68.81 194 PHE A N 1
ATOM 1653 C CA . PHE A 1 194 ? 13.767 0.753 3.879 1.00 68.81 194 PHE A CA 1
ATOM 1654 C C . PHE A 1 194 ? 13.088 0.158 2.625 1.00 68.81 194 PHE A C 1
ATOM 1656 O O . PHE A 1 194 ? 11.931 -0.262 2.658 1.00 68.81 194 PHE A O 1
ATOM 1663 N N . GLU A 1 195 ? 13.869 0.003 1.554 1.00 66.06 195 GLU A N 1
ATOM 1664 C CA . GLU A 1 195 ? 13.505 -0.694 0.317 1.00 66.06 195 GLU A CA 1
ATOM 1665 C C . GLU A 1 195 ? 13.065 -2.152 0.540 1.00 66.06 195 GLU A C 1
ATOM 1667 O O . GLU A 1 195 ? 12.065 -2.583 -0.025 1.00 66.06 195 GLU A O 1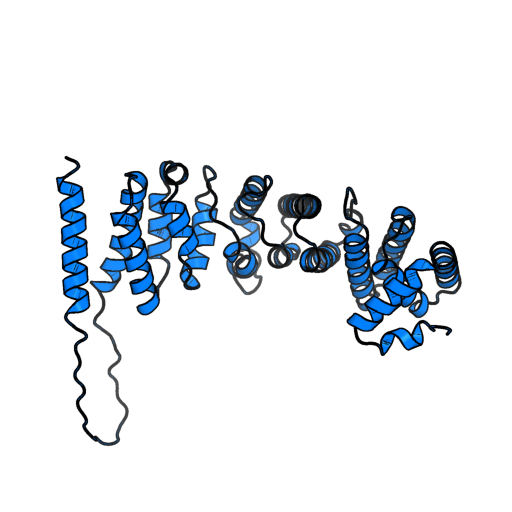
ATOM 1672 N N . THR A 1 196 ? 13.769 -2.906 1.389 1.00 71.25 196 THR A N 1
ATOM 1673 C CA . THR A 1 196 ? 13.431 -4.289 1.766 1.00 71.25 196 THR A CA 1
ATOM 1674 C C . THR A 1 196 ? 12.096 -4.350 2.505 1.00 71.25 196 THR A C 1
ATOM 1676 O O . THR A 1 196 ? 11.280 -5.231 2.239 1.00 71.25 196 THR A O 1
ATOM 1679 N N . LEU A 1 197 ? 11.830 -3.404 3.410 1.00 73.75 197 LEU A N 1
ATOM 1680 C CA . LEU A 1 197 ? 10.554 -3.365 4.129 1.00 73.75 197 LEU A CA 1
ATOM 1681 C C . LEU A 1 197 ? 9.395 -2.964 3.212 1.00 73.75 197 LEU A C 1
ATOM 1683 O O . LEU A 1 197 ? 8.292 -3.481 3.369 1.00 73.75 197 LEU A O 1
ATOM 1687 N N . MET A 1 198 ? 9.640 -2.092 2.234 1.00 76.94 198 MET A N 1
ATOM 1688 C CA . MET A 1 198 ? 8.649 -1.685 1.235 1.00 76.94 198 MET A CA 1
ATOM 1689 C C . MET A 1 198 ? 8.509 -2.655 0.054 1.00 76.94 198 MET A C 1
ATOM 1691 O O . MET A 1 198 ? 7.571 -2.528 -0.735 1.00 76.94 198 MET A O 1
ATOM 1695 N N . MET A 1 199 ? 9.397 -3.641 -0.071 1.00 75.50 199 MET A N 1
ATOM 1696 C CA . MET A 1 199 ? 9.484 -4.535 -1.226 1.00 75.50 199 MET A CA 1
ATOM 1697 C C . MET A 1 199 ? 8.149 -5.211 -1.586 1.00 75.50 199 MET A C 1
ATOM 1699 O O . MET A 1 199 ? 7.748 -5.106 -2.746 1.00 75.50 199 MET A O 1
ATOM 1703 N N . PRO A 1 200 ? 7.397 -5.848 -0.662 1.00 81.12 200 PRO A N 1
ATOM 1704 C CA . PRO A 1 200 ? 6.119 -6.468 -1.021 1.00 81.12 200 PRO A CA 1
ATOM 1705 C C . PRO A 1 200 ? 5.082 -5.484 -1.570 1.00 81.12 200 PRO A C 1
ATOM 1707 O O . PRO A 1 200 ? 4.200 -5.893 -2.325 1.00 81.12 200 PRO A O 1
ATOM 1710 N N . PHE A 1 201 ? 5.154 -4.213 -1.175 1.00 83.00 201 PHE A N 1
ATOM 1711 C CA . PHE A 1 201 ? 4.300 -3.159 -1.707 1.00 83.00 201 PHE A CA 1
ATOM 1712 C C . PHE A 1 201 ? 4.781 -2.699 -3.090 1.00 83.00 201 PHE A C 1
ATOM 1714 O O . PHE A 1 201 ? 3.995 -2.717 -4.036 1.00 83.00 201 PHE A O 1
ATOM 1721 N N . LEU A 1 202 ? 6.074 -2.392 -3.243 1.00 80.31 202 LEU A N 1
ATOM 1722 C CA . LEU A 1 202 ? 6.667 -1.939 -4.511 1.00 80.31 202 LEU A CA 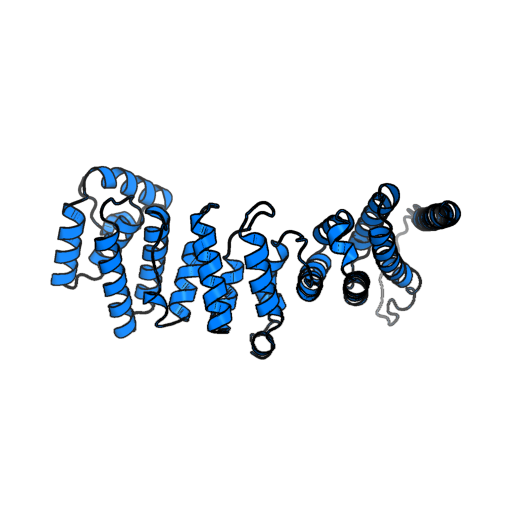1
ATOM 1723 C C . LEU A 1 202 ? 6.547 -2.990 -5.629 1.00 80.31 202 LEU A C 1
ATOM 1725 O O . LEU A 1 202 ? 6.263 -2.643 -6.774 1.00 80.31 202 LEU A O 1
ATOM 1729 N N . LEU A 1 203 ? 6.669 -4.283 -5.306 1.00 79.19 203 LEU A N 1
ATOM 1730 C CA . LEU A 1 203 ? 6.466 -5.379 -6.266 1.00 79.19 203 LEU A CA 1
ATOM 1731 C C . LEU A 1 203 ? 5.038 -5.431 -6.826 1.00 79.19 203 LEU A C 1
ATOM 1733 O O . LEU A 1 203 ? 4.829 -5.900 -7.942 1.00 79.19 203 LEU A O 1
ATOM 1737 N N . LYS A 1 204 ? 4.055 -4.965 -6.051 1.00 79.38 204 LYS A N 1
ATOM 1738 C CA . LYS A 1 204 ? 2.643 -4.937 -6.443 1.00 79.38 204 LYS A CA 1
ATOM 1739 C C . LYS A 1 204 ? 2.270 -3.648 -7.169 1.00 79.38 204 LYS A C 1
ATOM 1741 O O . LYS A 1 204 ? 1.163 -3.570 -7.679 1.00 79.38 204 LYS A O 1
ATOM 1746 N N . MET A 1 205 ? 3.125 -2.631 -7.206 1.00 77.00 205 MET A N 1
ATOM 1747 C CA . MET A 1 205 ? 2.786 -1.359 -7.842 1.00 77.00 205 MET A CA 1
ATOM 1748 C C . MET A 1 205 ? 2.802 -1.498 -9.376 1.00 77.00 205 MET A C 1
ATOM 1750 O O . MET A 1 205 ? 3.833 -1.914 -9.923 1.00 77.00 205 MET A O 1
ATOM 1754 N N . PRO A 1 206 ? 1.701 -1.167 -10.088 1.00 74.75 206 PRO A N 1
ATOM 1755 C CA . PRO A 1 206 ? 1.716 -1.112 -11.553 1.00 74.75 206 PRO A CA 1
ATOM 1756 C C . PRO A 1 206 ? 2.737 -0.088 -12.083 1.00 74.75 206 PRO A C 1
ATOM 1758 O O . PRO A 1 206 ? 3.148 0.827 -11.366 1.00 74.75 206 PRO A O 1
ATOM 1761 N N . ALA A 1 207 ? 3.156 -0.203 -13.344 1.00 73.31 207 ALA A N 1
ATOM 1762 C CA . ALA A 1 207 ? 3.868 0.903 -13.980 1.00 73.31 207 ALA A CA 1
ATOM 1763 C C . ALA A 1 207 ? 2.938 2.128 -14.057 1.00 73.31 207 ALA A C 1
ATOM 1765 O O . ALA A 1 207 ? 1.758 1.987 -14.393 1.00 73.31 207 ALA A O 1
ATOM 1766 N N . LEU A 1 208 ? 3.443 3.321 -13.723 1.00 67.38 208 LEU A N 1
ATOM 1767 C CA . LEU A 1 208 ? 2.665 4.556 -13.818 1.00 67.38 208 LEU A CA 1
ATOM 1768 C C . LEU A 1 208 ? 3.397 5.703 -14.485 1.00 67.38 208 LEU A C 1
ATOM 1770 O O . LEU A 1 208 ? 4.548 6.023 -14.193 1.00 67.38 208 LEU A O 1
ATOM 1774 N N . PHE A 1 209 ? 2.605 6.417 -15.268 1.00 65.81 209 PHE A N 1
ATOM 1775 C CA . PHE A 1 209 ? 3.031 7.449 -16.188 1.00 65.81 209 PHE A CA 1
ATOM 1776 C C . PHE A 1 209 ? 2.840 8.838 -15.561 1.00 65.81 209 PHE A C 1
ATOM 1778 O O . PHE A 1 209 ? 1.914 9.576 -15.896 1.00 65.81 209 PHE A O 1
ATOM 1785 N N . VAL A 1 210 ? 3.693 9.174 -14.587 1.00 63.44 210 VAL A N 1
ATOM 1786 C CA . VAL A 1 210 ? 3.677 10.465 -13.871 1.00 63.44 210 VAL A CA 1
ATOM 1787 C C . VAL A 1 210 ? 4.980 11.225 -14.144 1.00 63.44 210 VAL A C 1
ATOM 1789 O O . VAL A 1 210 ? 6.062 10.637 -14.129 1.00 63.44 210 VAL A O 1
ATOM 1792 N N . LYS A 1 211 ? 4.894 12.541 -14.394 1.00 61.56 211 LYS A N 1
ATOM 1793 C CA . LYS A 1 211 ? 6.077 13.405 -14.576 1.00 61.56 211 LYS A CA 1
ATOM 1794 C C . LYS A 1 211 ? 6.969 13.367 -13.325 1.00 61.56 211 LYS A C 1
ATOM 1796 O O . LYS A 1 211 ? 6.456 13.358 -12.211 1.00 61.56 211 LYS A O 1
ATOM 1801 N N . ASN A 1 212 ? 8.291 13.386 -13.515 1.00 64.56 212 ASN A N 1
ATOM 1802 C CA . ASN A 1 212 ? 9.312 13.400 -12.450 1.00 64.56 212 ASN A CA 1
ATOM 1803 C C . ASN A 1 212 ? 9.321 12.172 -11.517 1.00 64.56 212 ASN A C 1
ATOM 1805 O O . ASN A 1 212 ? 9.782 12.248 -10.382 1.00 64.56 212 ASN A O 1
ATOM 1809 N N . ASN A 1 213 ? 8.872 11.010 -11.994 1.00 71.31 213 ASN A N 1
ATOM 1810 C CA . ASN A 1 213 ? 8.787 9.791 -11.184 1.00 71.31 213 ASN A CA 1
ATOM 1811 C C . ASN A 1 213 ? 10.078 8.937 -11.172 1.00 71.31 213 ASN A C 1
ATOM 1813 O O . ASN A 1 213 ? 10.046 7.745 -10.867 1.00 71.31 213 ASN A O 1
ATOM 1817 N N . HIS A 1 214 ? 11.227 9.525 -11.524 1.00 77.00 214 HIS A N 1
ATOM 1818 C CA . HIS A 1 214 ? 12.493 8.813 -11.761 1.00 77.00 214 HIS A CA 1
ATOM 1819 C C . HIS A 1 214 ? 12.957 7.971 -10.573 1.00 77.00 214 HIS A C 1
ATOM 1821 O O . HIS A 1 214 ? 13.330 6.818 -10.761 1.00 77.00 214 HIS A O 1
ATOM 1827 N N . ALA A 1 215 ? 12.884 8.512 -9.354 1.00 72.31 215 ALA A N 1
ATOM 1828 C CA . ALA A 1 215 ? 13.279 7.788 -8.146 1.00 72.31 215 ALA A CA 1
ATOM 1829 C C . ALA A 1 215 ? 12.393 6.558 -7.897 1.00 72.31 215 ALA A C 1
ATOM 1831 O O . ALA A 1 215 ? 12.888 5.489 -7.552 1.00 72.31 215 ALA A O 1
ATOM 1832 N N . LEU A 1 216 ? 11.082 6.672 -8.122 1.00 75.56 216 LEU A N 1
ATOM 1833 C CA . LEU A 1 216 ? 10.176 5.547 -7.913 1.00 75.56 216 LEU A CA 1
ATOM 1834 C C . LEU A 1 216 ? 10.368 4.468 -8.977 1.00 75.56 216 LEU A C 1
ATOM 1836 O O . LEU A 1 216 ? 10.406 3.294 -8.628 1.00 75.56 216 LEU A O 1
ATOM 1840 N N . ILE A 1 217 ? 10.518 4.864 -10.249 1.00 79.50 217 ILE A N 1
ATOM 1841 C CA . ILE A 1 217 ? 10.855 3.942 -11.343 1.00 79.50 217 ILE A CA 1
ATOM 1842 C C . ILE A 1 217 ? 12.152 3.211 -10.993 1.00 79.50 217 ILE A C 1
ATOM 1844 O O . ILE A 1 217 ? 12.189 1.986 -11.027 1.00 79.50 217 ILE A O 1
ATOM 1848 N N . TYR A 1 218 ? 13.177 3.957 -10.574 1.00 83.12 218 TYR A N 1
ATOM 1849 C CA . TYR A 1 218 ? 14.453 3.406 -10.144 1.00 83.12 218 TYR A CA 1
ATOM 1850 C C . TYR A 1 218 ? 14.286 2.336 -9.061 1.00 83.12 218 TYR A C 1
ATOM 1852 O O . TYR A 1 218 ? 14.650 1.184 -9.281 1.00 83.12 218 TYR A O 1
ATOM 1860 N N . HIS A 1 219 ? 13.700 2.679 -7.912 1.00 78.69 219 HIS A N 1
ATOM 1861 C CA . HIS A 1 219 ? 13.606 1.749 -6.787 1.00 78.69 219 HIS A CA 1
ATOM 1862 C C . HIS A 1 219 ? 12.648 0.580 -7.059 1.00 78.69 219 HIS A C 1
ATOM 1864 O O . HIS A 1 219 ? 12.975 -0.564 -6.743 1.00 78.69 219 HIS A O 1
ATOM 1870 N N . ALA A 1 220 ? 11.482 0.830 -7.663 1.00 82.25 220 ALA A N 1
ATOM 1871 C CA . ALA A 1 220 ? 10.496 -0.215 -7.925 1.00 82.25 220 ALA A CA 1
ATOM 1872 C C . ALA A 1 220 ? 10.995 -1.214 -8.976 1.00 82.25 220 ALA A C 1
ATOM 1874 O O . ALA A 1 220 ? 10.947 -2.422 -8.743 1.00 82.25 220 ALA A O 1
ATOM 1875 N N . GLU A 1 221 ? 11.509 -0.732 -10.109 1.00 86.88 221 GLU A N 1
ATOM 1876 C CA . GLU A 1 221 ? 11.932 -1.609 -11.202 1.00 86.88 221 GLU A CA 1
ATOM 1877 C C . GLU A 1 221 ? 13.281 -2.285 -10.910 1.00 86.88 221 GLU A C 1
ATOM 1879 O O . GLU A 1 221 ? 13.450 -3.454 -11.251 1.00 86.88 221 GLU A O 1
ATOM 1884 N N . LYS A 1 222 ? 14.197 -1.642 -10.164 1.00 85.62 222 LYS A N 1
ATOM 1885 C CA . LYS A 1 222 ? 15.405 -2.305 -9.632 1.00 85.62 222 LYS A CA 1
ATOM 1886 C C . LYS A 1 222 ? 15.051 -3.501 -8.747 1.00 85.62 222 LYS A C 1
ATOM 1888 O O . LYS A 1 222 ? 15.634 -4.576 -8.888 1.00 85.62 222 LYS A O 1
ATOM 1893 N N . LEU A 1 223 ? 14.086 -3.339 -7.839 1.00 81.38 223 LEU A N 1
ATOM 1894 C CA . LEU A 1 223 ? 13.632 -4.429 -6.971 1.00 81.38 223 LEU A CA 1
ATOM 1895 C C . LEU A 1 223 ? 12.920 -5.533 -7.756 1.00 81.38 223 LEU A C 1
ATOM 1897 O O . LEU A 1 223 ? 13.175 -6.709 -7.500 1.00 81.38 223 LEU A O 1
ATOM 1901 N N . LYS A 1 224 ? 12.053 -5.181 -8.712 1.00 86.88 224 LYS A N 1
ATOM 1902 C CA . LYS A 1 224 ? 11.373 -6.163 -9.569 1.00 86.88 224 LYS A CA 1
ATOM 1903 C C . LYS A 1 224 ? 12.378 -6.978 -10.387 1.00 86.88 224 LYS A C 1
ATOM 1905 O O . LYS A 1 224 ? 12.298 -8.205 -10.363 1.00 86.88 224 LYS A O 1
ATOM 1910 N N . LEU A 1 225 ? 13.383 -6.341 -10.990 1.00 87.44 225 LEU A N 1
ATOM 1911 C CA . LEU A 1 225 ? 14.430 -7.048 -11.733 1.00 87.44 225 LEU A CA 1
ATOM 1912 C C . LEU A 1 225 ? 15.254 -7.995 -10.852 1.00 87.44 225 LEU A C 1
ATOM 1914 O O . LEU A 1 225 ? 15.473 -9.140 -11.241 1.00 87.44 225 LEU A O 1
ATOM 1918 N N . ASN A 1 226 ? 15.628 -7.575 -9.637 1.00 84.00 226 ASN A N 1
ATOM 1919 C CA . ASN A 1 226 ? 16.276 -8.458 -8.653 1.00 84.00 226 ASN A CA 1
ATOM 1920 C C . ASN A 1 226 ? 15.416 -9.682 -8.272 1.00 84.00 226 ASN A C 1
ATOM 1922 O O . ASN A 1 226 ? 15.940 -10.669 -7.760 1.00 84.00 226 ASN A O 1
ATOM 1926 N N . ASN A 1 227 ? 14.103 -9.626 -8.513 1.00 83.12 227 ASN A N 1
ATOM 1927 C CA . ASN A 1 227 ? 13.139 -10.695 -8.249 1.00 83.12 227 ASN A CA 1
ATOM 1928 C C . ASN A 1 227 ? 12.624 -11.364 -9.532 1.00 83.12 227 ASN A C 1
ATOM 1930 O O . ASN A 1 227 ? 11.524 -11.915 -9.535 1.00 83.12 227 ASN A O 1
ATOM 1934 N N . PHE A 1 228 ? 13.412 -11.326 -10.610 1.00 87.69 228 PHE A N 1
ATOM 1935 C CA . PHE A 1 228 ? 13.084 -11.969 -11.886 1.00 87.69 228 PHE A CA 1
ATOM 1936 C C . PHE A 1 228 ? 11.754 -11.483 -12.478 1.00 87.69 228 PHE A C 1
ATOM 1938 O O . PHE A 1 228 ? 10.972 -12.253 -13.029 1.00 87.69 228 PHE A O 1
ATOM 1945 N N . ASN A 1 229 ? 11.480 -10.185 -12.344 1.00 87.62 229 ASN A N 1
ATOM 1946 C CA . ASN A 1 229 ? 10.300 -9.550 -12.904 1.00 87.62 229 ASN A CA 1
ATOM 1947 C C . ASN A 1 229 ? 10.697 -8.298 -13.700 1.00 87.62 229 ASN A C 1
ATOM 1949 O O . ASN A 1 229 ? 11.125 -7.300 -13.127 1.00 87.62 229 ASN A O 1
ATOM 1953 N N . TYR A 1 230 ? 10.519 -8.343 -15.021 1.00 91.25 230 TYR A N 1
ATOM 1954 C CA . TYR A 1 230 ? 10.764 -7.215 -15.925 1.00 91.25 230 TYR A CA 1
ATOM 1955 C C . TYR A 1 230 ? 9.477 -6.573 -16.473 1.00 91.25 230 TYR A C 1
ATOM 1957 O O . TYR A 1 230 ? 9.541 -5.716 -17.356 1.00 91.25 230 TYR A O 1
ATOM 1965 N N . THR A 1 231 ? 8.290 -6.982 -16.006 1.00 88.38 231 THR A N 1
ATOM 1966 C CA . THR A 1 231 ? 7.024 -6.588 -16.648 1.00 88.38 231 THR A CA 1
ATOM 1967 C C . THR A 1 231 ? 6.798 -5.082 -16.610 1.00 88.38 231 THR A C 1
ATOM 1969 O O . THR A 1 231 ? 6.348 -4.522 -17.604 1.00 88.38 231 THR A O 1
ATOM 1972 N N . GLY A 1 232 ? 7.157 -4.416 -15.507 1.00 85.50 232 GLY A N 1
ATOM 1973 C CA . GLY A 1 232 ? 7.021 -2.964 -15.380 1.00 85.50 232 GLY A CA 1
ATOM 1974 C C . GLY A 1 232 ? 7.887 -2.205 -16.387 1.00 85.50 232 GLY A C 1
ATOM 1975 O O . GLY A 1 232 ? 7.420 -1.248 -16.997 1.00 85.50 232 GLY A O 1
ATOM 1976 N N . ILE A 1 233 ? 9.103 -2.682 -16.659 1.00 89.75 233 ILE A N 1
ATOM 1977 C CA . ILE A 1 233 ? 9.993 -2.095 -17.673 1.00 89.75 233 ILE A CA 1
ATOM 1978 C C . ILE A 1 233 ? 9.389 -2.224 -19.072 1.00 89.75 233 ILE A C 1
ATOM 1980 O O . ILE A 1 233 ? 9.328 -1.241 -19.808 1.00 89.75 233 ILE A O 1
ATOM 1984 N N . ILE A 1 234 ? 8.867 -3.402 -19.421 1.00 90.69 234 ILE A N 1
ATOM 1985 C CA . ILE A 1 234 ? 8.177 -3.610 -20.703 1.00 90.69 234 ILE A CA 1
ATOM 1986 C C . ILE A 1 234 ? 6.924 -2.729 -20.814 1.00 90.69 234 ILE A C 1
ATOM 1988 O O . ILE A 1 234 ? 6.622 -2.233 -21.897 1.00 90.69 234 ILE A O 1
ATOM 1992 N N . GLU A 1 235 ? 6.191 -2.517 -19.718 1.00 87.81 235 GLU A N 1
ATOM 1993 C CA . GLU A 1 235 ? 5.046 -1.599 -19.681 1.00 87.81 235 GLU A CA 1
ATOM 1994 C C . GLU A 1 235 ? 5.467 -0.143 -19.922 1.00 87.81 235 GLU A C 1
ATOM 1996 O O . GLU A 1 235 ? 4.828 0.534 -20.726 1.00 87.81 235 GLU A O 1
ATOM 2001 N N . TYR A 1 236 ? 6.557 0.325 -19.301 1.00 86.94 236 TYR A N 1
ATOM 2002 C CA . TYR A 1 236 ? 7.095 1.670 -19.533 1.00 86.94 236 TYR A CA 1
ATOM 2003 C C . TYR A 1 236 ? 7.557 1.880 -20.973 1.00 86.94 236 TYR A C 1
ATOM 2005 O O . TYR A 1 236 ? 7.283 2.922 -21.561 1.00 86.94 236 TYR A O 1
ATOM 2013 N N . LEU A 1 237 ? 8.213 0.881 -21.564 1.00 88.00 237 LEU A N 1
ATOM 2014 C CA . LEU A 1 237 ? 8.692 0.948 -22.944 1.00 88.00 237 LEU A CA 1
ATOM 2015 C C . LEU A 1 237 ? 7.556 0.966 -23.983 1.00 88.00 237 LEU A C 1
ATOM 2017 O O . LEU A 1 237 ? 7.774 1.365 -25.123 1.00 88.00 237 LEU A O 1
ATOM 2021 N N . LYS A 1 238 ? 6.339 0.557 -23.602 1.00 86.31 238 LYS A N 1
ATOM 2022 C CA . LYS A 1 238 ? 5.138 0.635 -24.450 1.00 86.31 238 LYS A CA 1
ATOM 2023 C C . LYS A 1 238 ? 4.406 1.978 -24.354 1.00 86.31 238 LYS A C 1
ATOM 2025 O O . LYS A 1 238 ? 3.459 2.179 -25.111 1.00 86.31 238 LYS A O 1
ATOM 2030 N N . ASP A 1 239 ? 4.807 2.872 -23.449 1.00 79.88 239 ASP A N 1
ATOM 2031 C CA . ASP A 1 239 ? 4.175 4.181 -23.257 1.00 79.88 239 ASP A CA 1
ATOM 2032 C C . ASP A 1 239 ? 5.126 5.343 -23.570 1.00 79.88 239 ASP A C 1
ATOM 2034 O O . ASP A 1 239 ? 5.918 5.791 -22.738 1.00 79.88 239 ASP A O 1
ATOM 2038 N N . GLU A 1 240 ? 4.974 5.904 -24.768 1.00 76.25 240 GLU A N 1
ATOM 2039 C CA . GLU A 1 240 ? 5.764 7.034 -25.262 1.00 76.25 240 GLU A CA 1
ATOM 2040 C C . GLU A 1 240 ? 5.750 8.249 -24.317 1.00 76.25 240 GLU A C 1
ATOM 2042 O O . GLU A 1 240 ? 6.771 8.918 -24.142 1.00 76.25 240 GLU A O 1
ATOM 2047 N N . ARG A 1 241 ? 4.622 8.527 -23.648 1.00 74.06 241 ARG A N 1
ATOM 2048 C CA . ARG A 1 241 ? 4.470 9.720 -22.793 1.00 74.06 241 ARG A CA 1
ATOM 2049 C C . ARG A 1 241 ? 5.426 9.719 -21.609 1.00 74.06 241 ARG A C 1
ATOM 2051 O O . ARG A 1 241 ? 5.874 10.782 -21.176 1.00 74.06 241 ARG A O 1
ATOM 2058 N N . THR A 1 242 ? 5.726 8.543 -21.077 1.00 69.56 242 THR A N 1
ATOM 2059 C CA . THR A 1 242 ? 6.647 8.398 -19.950 1.00 69.56 242 THR A CA 1
ATOM 2060 C C . THR A 1 242 ? 8.090 8.581 -20.381 1.00 69.56 242 THR A C 1
ATOM 2062 O O . THR A 1 242 ? 8.872 9.226 -19.679 1.00 69.56 242 THR A O 1
ATOM 2065 N N . LEU A 1 243 ? 8.416 8.078 -21.568 1.00 74.12 243 LEU A N 1
ATOM 2066 C CA . LEU A 1 243 ? 9.765 8.064 -22.118 1.00 74.12 243 LEU A CA 1
ATOM 2067 C C . LEU A 1 243 ? 10.270 9.458 -22.507 1.00 74.12 243 LEU A C 1
ATOM 2069 O O . LEU A 1 243 ? 11.461 9.737 -22.385 1.00 74.12 243 LEU A O 1
ATOM 2073 N N . LEU A 1 244 ? 9.357 10.371 -22.855 1.00 70.56 244 LEU A N 1
ATOM 2074 C CA . LEU A 1 244 ? 9.661 11.778 -23.146 1.00 70.56 244 LEU A CA 1
ATOM 2075 C C . LEU A 1 244 ? 10.205 12.574 -21.941 1.00 70.56 244 LEU A C 1
ATOM 2077 O O . LEU A 1 244 ? 10.681 13.691 -22.117 1.00 70.56 244 LEU A O 1
ATOM 2081 N N . ASN A 1 245 ? 10.173 12.023 -20.720 1.00 68.31 245 ASN A N 1
ATOM 2082 C CA . ASN A 1 245 ? 10.625 12.714 -19.504 1.00 68.31 245 ASN A CA 1
ATOM 2083 C C . ASN A 1 245 ? 12.066 12.362 -19.088 1.00 68.31 245 ASN A C 1
ATOM 2085 O O . ASN A 1 245 ? 12.364 12.379 -17.896 1.00 68.31 245 ASN A O 1
ATOM 2089 N N . GLY A 1 246 ? 12.955 11.996 -20.017 1.00 71.25 246 GLY A N 1
ATOM 2090 C CA . GLY A 1 246 ? 14.377 11.776 -19.703 1.00 71.25 246 GLY A CA 1
ATOM 2091 C C . GLY A 1 246 ? 14.645 10.575 -18.785 1.00 71.25 246 GLY A C 1
ATOM 2092 O O . GLY A 1 246 ? 15.502 10.634 -17.912 1.00 71.25 246 GLY A O 1
ATOM 2093 N N . VAL A 1 247 ? 13.893 9.483 -18.951 1.00 81.31 247 VAL A N 1
ATOM 2094 C CA . VAL A 1 247 ? 14.021 8.259 -18.128 1.00 81.31 247 VAL A CA 1
ATOM 2095 C C . VAL A 1 247 ? 15.149 7.319 -18.581 1.00 81.31 247 VAL A C 1
ATOM 2097 O O . VAL A 1 247 ? 15.394 6.309 -17.926 1.00 81.31 247 VAL A O 1
ATOM 2100 N N . VAL A 1 248 ? 15.841 7.632 -19.682 1.00 86.19 248 VAL A N 1
ATOM 2101 C CA . VAL A 1 248 ? 16.913 6.799 -20.263 1.00 86.19 248 VAL A CA 1
ATOM 2102 C C . VAL A 1 248 ? 18.005 6.504 -19.232 1.00 86.19 248 VAL A C 1
ATOM 2104 O O . VAL A 1 248 ? 18.329 5.340 -18.994 1.00 86.19 248 VAL A O 1
ATOM 2107 N N . ASP A 1 249 ? 18.494 7.537 -18.542 1.00 84.50 249 ASP A N 1
ATOM 2108 C CA . ASP A 1 249 ? 19.537 7.395 -17.520 1.00 84.50 249 ASP A CA 1
ATOM 2109 C C . ASP A 1 249 ? 19.078 6.552 -16.328 1.00 84.50 249 ASP A C 1
ATOM 2111 O O . ASP A 1 249 ? 19.867 5.805 -15.746 1.00 84.50 249 ASP A O 1
ATOM 2115 N N . VAL A 1 250 ? 17.788 6.632 -15.981 1.00 86.88 250 VAL A N 1
ATOM 2116 C CA . VAL A 1 250 ? 17.190 5.842 -14.900 1.00 86.88 250 VAL A CA 1
ATOM 2117 C C . VAL A 1 250 ? 17.257 4.361 -15.246 1.00 86.88 250 VAL A C 1
ATOM 2119 O O . VAL A 1 250 ? 17.793 3.578 -14.464 1.00 86.88 250 VAL A O 1
ATOM 2122 N N . PHE A 1 251 ? 16.773 3.976 -16.430 1.00 89.50 251 PHE A N 1
ATOM 2123 C CA . PHE A 1 251 ? 16.833 2.586 -16.880 1.00 89.50 251 PHE A CA 1
ATOM 2124 C C . PHE A 1 251 ? 18.271 2.100 -17.042 1.00 89.50 251 PHE A C 1
ATOM 2126 O O . PHE A 1 251 ? 18.578 1.001 -16.581 1.00 89.50 251 PHE A O 1
ATOM 2133 N N . GLY A 1 252 ? 19.168 2.915 -17.601 1.00 88.50 252 GLY A N 1
ATOM 2134 C CA . GLY A 1 252 ? 20.587 2.569 -17.686 1.00 88.50 252 GLY A CA 1
ATOM 2135 C C . GLY A 1 252 ? 21.199 2.298 -16.311 1.00 88.50 252 GLY A C 1
ATOM 2136 O O . GLY A 1 252 ? 21.877 1.294 -16.111 1.00 88.50 252 GLY A O 1
ATOM 2137 N N . ARG A 1 253 ? 20.908 3.143 -15.317 1.00 88.12 253 ARG A N 1
ATOM 2138 C CA . ARG A 1 253 ? 21.398 2.949 -13.949 1.00 88.12 253 ARG A CA 1
ATOM 2139 C C . ARG A 1 253 ? 20.843 1.685 -13.294 1.00 88.12 253 ARG A C 1
ATOM 2141 O O . ARG A 1 253 ? 21.611 0.958 -12.673 1.00 88.12 253 ARG A O 1
ATOM 2148 N N . ILE A 1 254 ? 19.546 1.403 -13.447 1.00 89.75 254 ILE A N 1
ATOM 2149 C CA . ILE A 1 254 ? 18.934 0.175 -12.916 1.00 89.75 254 ILE A CA 1
ATOM 2150 C C . ILE A 1 254 ? 19.692 -1.058 -13.422 1.00 89.75 254 ILE A C 1
ATOM 2152 O O . ILE A 1 254 ? 20.084 -1.902 -12.621 1.00 89.75 254 ILE A O 1
ATOM 2156 N N . HIS A 1 255 ? 19.915 -1.151 -14.735 1.00 91.31 255 HIS A N 1
ATOM 2157 C CA . HIS A 1 255 ? 20.498 -2.347 -15.347 1.00 91.31 255 HIS A CA 1
ATOM 2158 C C . HIS A 1 255 ? 21.991 -2.505 -15.049 1.00 91.31 255 HIS A C 1
ATOM 2160 O O . HIS A 1 255 ? 22.444 -3.634 -14.936 1.00 91.31 255 HIS A O 1
ATOM 2166 N N . ARG A 1 256 ? 22.744 -1.415 -14.839 1.00 88.56 256 ARG A N 1
ATOM 2167 C CA . ARG A 1 256 ? 24.148 -1.497 -14.385 1.00 88.56 256 ARG A CA 1
ATOM 2168 C C . ARG A 1 256 ? 24.288 -1.987 -12.944 1.00 88.56 256 ARG A C 1
ATOM 2170 O O . ARG A 1 256 ? 25.311 -2.554 -12.578 1.00 88.56 256 ARG A O 1
ATOM 2177 N N . GLU A 1 257 ? 23.298 -1.709 -12.097 1.00 84.62 257 GLU A N 1
ATOM 2178 C CA . GLU A 1 257 ? 23.359 -2.035 -10.668 1.00 84.62 257 GLU A CA 1
ATOM 2179 C C . GLU A 1 257 ? 22.728 -3.395 -10.316 1.00 84.62 257 GLU A C 1
ATOM 2181 O O . GLU A 1 257 ? 22.885 -3.866 -9.187 1.00 84.62 257 GLU A O 1
ATOM 2186 N N . VAL A 1 258 ? 22.001 -4.027 -11.242 1.00 85.25 258 VAL A N 1
ATOM 2187 C CA . VAL A 1 258 ? 21.306 -5.301 -11.016 1.00 85.25 258 VAL A CA 1
ATOM 2188 C C . VAL A 1 258 ? 22.022 -6.441 -11.729 1.00 85.25 258 VAL A C 1
ATOM 2190 O O . VAL A 1 258 ? 22.129 -6.448 -12.948 1.00 85.25 258 VAL A O 1
ATOM 2193 N N . ARG A 1 259 ? 22.424 -7.467 -10.972 1.00 83.00 259 ARG A N 1
ATOM 2194 C CA . ARG A 1 259 ? 23.012 -8.692 -11.532 1.00 83.00 259 ARG A CA 1
ATOM 2195 C C . ARG A 1 259 ? 21.930 -9.723 -11.834 1.00 83.00 259 ARG A C 1
ATOM 2197 O O . ARG A 1 259 ? 21.342 -10.297 -10.916 1.00 83.00 259 ARG A O 1
ATOM 2204 N N . LEU A 1 260 ? 21.683 -9.977 -13.116 1.00 84.94 260 LEU A N 1
ATOM 2205 C CA . LEU A 1 260 ? 20.682 -10.944 -13.572 1.00 84.94 260 LEU A CA 1
ATOM 2206 C C . LEU A 1 260 ? 21.270 -12.354 -13.710 1.00 84.94 260 LEU A C 1
ATOM 2208 O O . LEU A 1 260 ? 22.410 -12.533 -14.126 1.00 84.94 260 LEU A O 1
ATOM 2212 N N . ARG A 1 261 ? 20.467 -13.379 -13.396 1.00 82.44 261 ARG A N 1
ATOM 2213 C CA . ARG A 1 261 ? 20.817 -14.782 -13.684 1.00 82.44 261 ARG A CA 1
ATOM 2214 C C . ARG A 1 261 ? 20.710 -15.050 -15.185 1.00 82.44 261 ARG A C 1
ATOM 2216 O O . ARG A 1 261 ? 19.766 -14.563 -15.801 1.00 82.44 261 ARG A O 1
ATOM 2223 N N . SER A 1 262 ? 21.598 -15.876 -15.740 1.00 80.38 262 SER A N 1
ATOM 2224 C CA . SER A 1 262 ? 21.694 -16.122 -17.189 1.00 80.38 262 SER A CA 1
ATOM 2225 C C . SER A 1 262 ? 20.368 -16.529 -17.840 1.00 80.38 262 SER A C 1
ATOM 2227 O O . SER A 1 262 ? 19.958 -15.906 -18.812 1.00 80.38 262 SER A O 1
ATOM 2229 N N . SER A 1 263 ? 19.627 -17.474 -17.251 1.00 82.50 263 SER A N 1
ATOM 2230 C CA . SER A 1 263 ? 18.340 -17.928 -17.805 1.00 82.50 263 SER A CA 1
ATOM 2231 C C . SER A 1 263 ? 17.275 -16.828 -17.856 1.00 82.50 263 SER A C 1
ATOM 2233 O O . SER A 1 263 ? 16.559 -16.695 -18.843 1.00 82.50 263 SER A O 1
ATOM 2235 N N . PHE A 1 264 ? 17.189 -16.004 -16.809 1.00 87.88 264 PHE A N 1
ATOM 2236 C CA . PHE A 1 264 ? 16.273 -14.863 -16.775 1.00 87.88 264 PHE A CA 1
ATOM 2237 C C . PHE A 1 264 ? 16.726 -13.743 -17.717 1.00 87.88 264 PHE A C 1
ATOM 2239 O O . PHE A 1 264 ? 15.909 -13.066 -18.333 1.00 87.88 264 PHE A O 1
ATOM 2246 N N . LYS A 1 265 ? 18.040 -13.548 -17.845 1.00 87.56 265 LYS A N 1
ATOM 2247 C CA . LYS A 1 265 ? 18.638 -12.565 -18.745 1.00 87.56 265 LYS A CA 1
ATOM 2248 C C . LYS A 1 265 ? 18.321 -12.881 -20.206 1.00 87.56 265 LYS A C 1
ATOM 2250 O O . LYS A 1 265 ? 17.940 -11.973 -20.933 1.00 87.56 265 LYS A O 1
ATOM 2255 N N . GLU A 1 266 ? 18.426 -14.141 -20.623 1.00 85.38 266 GLU A N 1
ATOM 2256 C CA . GLU A 1 266 ? 18.048 -14.586 -21.973 1.00 85.38 266 GLU A CA 1
ATOM 2257 C C . GLU A 1 266 ? 16.565 -14.335 -22.267 1.00 85.38 266 GLU A C 1
ATOM 2259 O O . GLU A 1 266 ? 16.231 -13.728 -23.287 1.00 85.38 266 GLU A O 1
ATOM 2264 N N . GLU A 1 267 ? 15.679 -14.739 -21.349 1.00 90.56 267 GLU A N 1
ATOM 2265 C CA . GLU A 1 267 ? 14.236 -14.485 -21.447 1.00 90.56 267 GLU A CA 1
ATOM 2266 C C . GLU A 1 267 ? 13.947 -12.984 -21.585 1.00 90.56 267 GLU A C 1
ATOM 2268 O O . GLU A 1 267 ? 13.176 -12.556 -22.449 1.00 90.56 267 GLU A O 1
ATOM 2273 N N . TYR A 1 268 ? 14.613 -12.172 -20.765 1.00 93.00 268 TYR A N 1
ATOM 2274 C CA . TYR A 1 268 ? 14.424 -10.733 -20.759 1.00 93.00 268 TYR A CA 1
ATOM 2275 C C . TYR A 1 268 ? 14.943 -10.065 -22.039 1.00 93.00 268 TYR A C 1
ATOM 2277 O O . TYR A 1 268 ? 14.233 -9.258 -22.639 1.00 93.00 268 TYR A O 1
ATOM 2285 N N . VAL A 1 269 ? 16.137 -10.438 -22.514 1.00 91.31 269 VAL A N 1
ATOM 2286 C CA . VAL A 1 269 ? 16.684 -9.965 -23.796 1.00 91.31 269 VAL A CA 1
ATOM 2287 C C . VAL A 1 269 ? 15.732 -10.316 -24.936 1.00 91.31 269 VAL A C 1
ATOM 2289 O O . VAL A 1 269 ? 15.420 -9.456 -25.757 1.00 91.31 269 VAL A O 1
ATOM 2292 N N . TRP A 1 270 ? 15.197 -11.538 -24.963 1.00 88.75 270 TRP A N 1
ATOM 2293 C CA . TRP A 1 270 ? 14.212 -11.929 -25.969 1.00 88.75 270 TRP A CA 1
ATOM 2294 C C . TRP A 1 270 ? 12.956 -11.049 -25.925 1.00 88.75 270 TRP A C 1
ATOM 2296 O O . TRP A 1 270 ? 12.508 -10.559 -26.963 1.00 88.75 270 TRP A O 1
ATOM 2306 N N . ALA A 1 271 ? 12.417 -10.781 -24.732 1.00 91.81 271 ALA A N 1
ATOM 2307 C CA . ALA A 1 271 ? 11.263 -9.901 -24.567 1.00 91.81 271 ALA A CA 1
ATOM 2308 C C . ALA A 1 271 ? 11.535 -8.470 -25.072 1.00 91.81 271 ALA A C 1
ATOM 2310 O O . ALA A 1 271 ? 10.676 -7.879 -25.733 1.00 91.81 271 ALA A O 1
ATOM 2311 N N . LEU A 1 272 ? 12.729 -7.929 -24.811 1.00 93.19 272 LEU A N 1
ATOM 2312 C CA . LEU A 1 272 ? 13.151 -6.608 -25.291 1.00 93.19 272 LEU A CA 1
ATOM 2313 C C . LEU A 1 272 ? 13.292 -6.567 -26.816 1.00 93.19 272 LEU A C 1
ATOM 2315 O O . LEU A 1 272 ? 12.890 -5.587 -27.433 1.00 93.19 272 LEU A O 1
ATOM 2319 N N . LEU A 1 273 ? 13.801 -7.629 -27.442 1.00 89.56 273 LEU A N 1
ATOM 2320 C CA . LEU A 1 273 ? 13.943 -7.710 -28.901 1.00 89.56 273 LEU A CA 1
ATOM 2321 C C . LEU A 1 273 ? 12.599 -7.826 -29.614 1.00 89.56 273 LEU A C 1
ATOM 2323 O O . LEU A 1 273 ? 12.383 -7.174 -30.636 1.00 89.56 273 LEU A O 1
ATOM 2327 N N . VAL A 1 274 ? 11.682 -8.629 -29.067 1.00 90.62 274 VAL A N 1
ATOM 2328 C CA . VAL A 1 274 ? 10.300 -8.695 -29.557 1.00 90.62 274 VAL A CA 1
ATOM 2329 C C . VAL A 1 274 ? 9.664 -7.310 -29.480 1.00 90.62 274 VAL A C 1
ATOM 2331 O O . VAL A 1 274 ? 9.054 -6.863 -30.450 1.00 90.62 274 VAL A O 1
ATOM 2334 N N . LEU A 1 275 ? 9.867 -6.600 -28.366 1.00 89.50 275 LEU A N 1
ATOM 2335 C CA . LEU A 1 275 ? 9.376 -5.238 -28.222 1.00 89.50 275 LEU A CA 1
ATOM 2336 C C . LEU A 1 275 ? 10.022 -4.287 -29.236 1.00 89.50 275 LEU A C 1
ATOM 2338 O O . LEU A 1 275 ? 9.298 -3.559 -29.899 1.00 89.50 275 LEU A O 1
ATOM 2342 N N . ALA A 1 276 ? 11.344 -4.324 -29.404 1.00 87.81 276 ALA A N 1
ATOM 2343 C CA . ALA A 1 276 ? 12.083 -3.472 -30.337 1.00 87.81 276 ALA A CA 1
ATOM 2344 C C . ALA A 1 276 ? 11.642 -3.667 -31.794 1.00 87.81 276 ALA A C 1
ATOM 2346 O O . ALA A 1 276 ? 11.570 -2.701 -32.559 1.00 87.81 276 ALA A O 1
ATOM 2347 N N . ARG A 1 277 ? 11.314 -4.905 -32.185 1.00 86.12 277 ARG A N 1
ATOM 2348 C CA . ARG A 1 277 ? 10.779 -5.217 -33.516 1.00 86.12 277 ARG A CA 1
ATOM 2349 C C . ARG A 1 277 ? 9.432 -4.538 -33.751 1.00 86.12 277 ARG A C 1
ATOM 2351 O O . ARG A 1 277 ? 9.214 -3.971 -34.818 1.00 86.12 277 ARG A O 1
ATOM 2358 N N . ASP A 1 278 ? 8.556 -4.590 -32.754 1.00 84.56 278 ASP A N 1
ATOM 2359 C CA . ASP A 1 278 ? 7.180 -4.104 -32.866 1.00 84.56 278 ASP A CA 1
ATOM 2360 C C . ASP A 1 278 ? 7.051 -2.617 -32.444 1.00 84.56 278 ASP A C 1
ATOM 2362 O O . ASP A 1 278 ? 5.989 -2.008 -32.603 1.00 84.56 278 ASP A O 1
ATOM 2366 N N . ASN A 1 279 ? 8.138 -2.018 -31.934 1.00 82.88 279 ASN A N 1
ATOM 2367 C CA . ASN A 1 279 ? 8.196 -0.647 -31.435 1.00 82.88 279 ASN A CA 1
ATOM 2368 C C . ASN A 1 279 ? 8.175 0.396 -32.562 1.00 82.88 279 ASN A C 1
ATOM 2370 O O . ASN A 1 279 ? 8.861 0.263 -33.581 1.00 82.88 279 ASN A O 1
ATOM 2374 N N . ARG A 1 280 ? 7.415 1.470 -32.320 1.00 79.94 280 ARG A N 1
ATOM 2375 C CA . ARG A 1 280 ? 7.227 2.614 -33.224 1.00 79.94 280 ARG A CA 1
ATOM 2376 C C . ARG A 1 280 ? 7.738 3.940 -32.652 1.00 79.94 280 ARG A C 1
ATOM 2378 O O . ARG A 1 280 ? 7.606 4.956 -33.323 1.00 79.94 280 ARG A O 1
ATOM 2385 N N . TYR A 1 281 ? 8.266 3.944 -31.428 1.00 81.75 281 TYR A N 1
ATOM 2386 C CA . TYR A 1 281 ? 8.622 5.162 -30.700 1.00 81.75 281 TYR A CA 1
ATOM 2387 C C . TYR A 1 281 ? 10.141 5.309 -30.574 1.00 81.75 281 TYR A C 1
ATOM 2389 O O . TYR A 1 281 ? 10.787 4.469 -29.946 1.00 81.75 281 TYR A O 1
ATOM 2397 N N . GLU A 1 282 ? 10.710 6.401 -31.094 1.00 81.88 282 GLU A N 1
ATOM 2398 C CA . GLU A 1 282 ? 12.157 6.685 -30.998 1.00 81.88 282 GLU A CA 1
ATOM 2399 C C . GLU A 1 282 ? 12.637 6.770 -29.541 1.00 81.88 282 GLU A C 1
ATOM 2401 O O . GLU A 1 282 ? 13.723 6.306 -29.192 1.00 81.88 282 GLU A O 1
ATOM 2406 N N . SER A 1 283 ? 11.794 7.309 -28.657 1.00 81.88 283 SER A N 1
ATOM 2407 C CA . SER A 1 283 ? 12.076 7.412 -27.223 1.00 81.88 283 SER A CA 1
ATOM 2408 C C . SER A 1 283 ? 12.220 6.039 -26.552 1.00 81.88 283 SER A C 1
ATOM 2410 O O . SER A 1 283 ? 13.052 5.877 -25.659 1.00 81.88 283 SER A O 1
ATOM 2412 N N . ALA A 1 284 ? 11.466 5.034 -27.005 1.00 86.81 284 ALA A N 1
ATOM 2413 C CA . ALA A 1 284 ? 11.609 3.653 -26.548 1.00 86.81 284 ALA A CA 1
ATOM 2414 C C . ALA A 1 284 ? 12.846 2.985 -27.142 1.00 86.81 284 ALA A C 1
ATOM 2416 O O . ALA A 1 284 ? 13.532 2.270 -26.416 1.00 86.81 284 ALA A O 1
ATOM 2417 N N . ASP A 1 285 ? 13.181 3.263 -28.405 1.00 87.06 285 ASP A N 1
ATOM 2418 C CA . ASP A 1 285 ? 14.398 2.738 -29.037 1.00 87.06 285 ASP A CA 1
ATOM 2419 C C . ASP A 1 285 ? 15.662 3.224 -28.305 1.00 87.06 285 ASP A C 1
ATOM 2421 O O . ASP A 1 285 ? 16.580 2.434 -28.079 1.00 87.06 285 ASP A O 1
ATOM 2425 N N . ALA A 1 286 ? 15.696 4.480 -27.842 1.00 87.38 286 ALA A N 1
ATOM 2426 C CA . ALA A 1 286 ? 16.806 4.999 -27.039 1.00 87.38 286 ALA A CA 1
ATOM 2427 C C . ALA A 1 286 ? 16.992 4.219 -25.723 1.00 87.38 286 ALA A C 1
ATOM 2429 O O . ALA A 1 286 ? 18.103 3.801 -25.397 1.00 87.38 286 ALA A O 1
ATOM 2430 N N . VAL A 1 287 ? 15.905 3.969 -24.983 1.00 89.38 287 VAL A N 1
ATOM 2431 C CA . VAL A 1 287 ? 15.966 3.193 -23.732 1.00 89.38 287 VAL A CA 1
ATOM 2432 C C . VAL A 1 287 ? 16.317 1.729 -24.001 1.00 89.38 287 VAL A C 1
ATOM 2434 O O . VAL A 1 287 ? 17.165 1.171 -23.308 1.00 89.38 287 VAL A O 1
ATOM 2437 N N . LEU A 1 288 ? 15.696 1.110 -25.010 1.00 91.94 288 LEU A N 1
ATOM 2438 C CA . LEU A 1 288 ? 15.964 -0.269 -25.423 1.00 91.94 288 LEU A CA 1
ATOM 2439 C C . LEU A 1 288 ? 17.439 -0.476 -25.754 1.00 91.94 288 LEU A C 1
ATOM 2441 O O . LEU A 1 288 ? 18.028 -1.454 -25.303 1.00 91.94 288 LEU A O 1
ATOM 2445 N N . THR A 1 289 ? 18.030 0.464 -26.490 1.00 89.56 289 THR A N 1
ATOM 2446 C CA . THR A 1 289 ? 19.444 0.421 -26.875 1.00 89.56 289 THR A CA 1
ATOM 2447 C C . THR A 1 289 ? 20.335 0.407 -25.639 1.00 89.56 289 THR A C 1
ATOM 2449 O O . THR A 1 289 ? 21.119 -0.521 -25.479 1.00 89.56 289 THR A O 1
ATOM 2452 N N . VAL A 1 290 ? 20.126 1.340 -24.703 1.00 91.06 290 VAL A N 1
ATOM 2453 C CA . VAL A 1 290 ? 20.897 1.393 -23.450 1.00 91.06 290 VAL A CA 1
ATOM 2454 C C . VAL A 1 290 ? 20.760 0.104 -22.636 1.00 91.06 290 VAL A C 1
ATOM 2456 O O . VAL A 1 290 ? 21.748 -0.401 -22.106 1.00 91.06 290 VAL A O 1
ATOM 2459 N N . ILE A 1 291 ? 19.548 -0.447 -22.518 1.00 92.81 291 ILE A N 1
ATOM 2460 C CA . ILE A 1 291 ? 19.327 -1.691 -21.769 1.00 92.81 291 ILE A CA 1
ATOM 2461 C C . ILE A 1 291 ? 20.045 -2.864 -22.446 1.00 92.81 291 ILE A C 1
ATOM 2463 O O . ILE A 1 291 ? 20.741 -3.626 -21.777 1.00 92.81 291 ILE A O 1
ATOM 2467 N N . LEU A 1 292 ? 19.873 -3.022 -23.760 1.00 91.69 292 LEU A N 1
ATOM 2468 C CA . LEU A 1 292 ? 20.464 -4.123 -24.516 1.00 91.69 292 LEU A CA 1
ATOM 2469 C C . LEU A 1 292 ? 21.991 -4.052 -24.519 1.00 91.69 292 LEU A C 1
ATOM 2471 O O . LEU A 1 292 ? 22.620 -5.089 -24.346 1.00 91.69 292 LEU A O 1
ATOM 2475 N N . GLU A 1 293 ? 22.582 -2.864 -24.656 1.00 90.19 293 GLU A N 1
ATOM 2476 C CA . GLU A 1 293 ? 24.032 -2.663 -24.548 1.00 90.19 293 GLU A CA 1
ATOM 2477 C C . GLU A 1 293 ? 24.558 -3.197 -23.215 1.00 90.19 293 GLU A C 1
ATOM 2479 O O . GLU A 1 293 ? 25.405 -4.085 -23.215 1.00 90.19 293 GLU A O 1
ATOM 2484 N N . ILE A 1 294 ? 23.976 -2.774 -22.087 1.00 89.31 294 ILE A N 1
ATOM 2485 C CA . ILE A 1 294 ? 24.397 -3.226 -20.750 1.00 89.31 294 ILE A CA 1
ATOM 2486 C C . ILE A 1 294 ? 24.266 -4.749 -20.608 1.00 89.31 294 ILE A C 1
ATOM 2488 O O . ILE A 1 294 ? 25.187 -5.430 -20.152 1.00 89.31 294 ILE A O 1
ATOM 2492 N N . LEU A 1 295 ? 23.122 -5.308 -21.015 1.00 88.94 295 LEU A N 1
ATOM 2493 C CA . LEU A 1 295 ? 22.885 -6.745 -20.902 1.00 88.94 295 LEU A CA 1
ATOM 2494 C C . LEU A 1 295 ? 23.838 -7.548 -21.804 1.00 88.94 295 LEU A C 1
ATOM 2496 O O . LEU A 1 295 ? 24.275 -8.634 -21.425 1.00 88.94 295 LEU A O 1
ATOM 2500 N N . LEU A 1 296 ? 24.192 -7.045 -22.985 1.00 83.88 296 LEU A N 1
ATOM 2501 C CA . LEU A 1 296 ? 25.075 -7.749 -23.915 1.00 83.88 296 LEU A CA 1
ATOM 2502 C C . LEU A 1 296 ? 26.561 -7.570 -23.577 1.00 83.88 296 LEU A C 1
ATOM 2504 O O . LEU A 1 296 ? 27.314 -8.527 -23.764 1.00 83.88 296 LEU A O 1
ATOM 2508 N N . GLU A 1 297 ? 26.972 -6.417 -23.043 1.00 79.94 297 GLU A N 1
ATOM 2509 C CA . GLU A 1 297 ? 28.339 -6.128 -22.577 1.00 79.94 297 GLU A CA 1
ATOM 2510 C C . GLU A 1 297 ? 28.777 -7.078 -21.462 1.00 79.94 297 GLU A C 1
ATOM 2512 O O . GLU A 1 297 ? 29.863 -7.653 -21.515 1.00 79.94 297 GLU A O 1
ATOM 2517 N N . GLU A 1 298 ? 27.900 -7.355 -20.500 1.00 61.97 298 GLU A N 1
ATOM 2518 C CA . GLU A 1 298 ? 28.172 -8.347 -19.454 1.00 61.97 298 GLU A CA 1
ATOM 2519 C C . GLU A 1 298 ? 28.355 -9.776 -20.006 1.00 61.97 298 GLU A C 1
ATOM 2521 O O . GLU A 1 298 ? 29.039 -10.589 -19.392 1.00 61.97 298 GLU A O 1
ATOM 2526 N N . ASN A 1 299 ? 27.783 -10.092 -21.176 1.00 51.84 299 ASN A N 1
ATOM 2527 C CA . ASN A 1 299 ? 28.004 -11.364 -21.882 1.00 51.84 299 ASN A CA 1
ATOM 2528 C C . ASN A 1 299 ? 29.205 -11.304 -22.853 1.00 51.84 299 ASN A C 1
ATOM 2530 O O . ASN A 1 299 ? 29.511 -12.291 -23.527 1.00 51.84 299 ASN A O 1
ATOM 2534 N N . LEU A 1 300 ? 29.850 -10.145 -23.011 1.00 41.62 300 LEU A N 1
ATOM 2535 C CA . LEU A 1 300 ? 31.088 -9.975 -23.778 1.00 41.62 300 LEU A CA 1
ATOM 2536 C C . LEU A 1 300 ? 32.336 -10.083 -22.881 1.00 41.62 300 LEU A C 1
ATOM 2538 O O . LEU A 1 300 ? 33.409 -10.371 -23.403 1.00 41.62 300 LEU A O 1
ATOM 2542 N N . CYS A 1 301 ? 32.192 -9.944 -21.556 1.00 38.03 301 CYS A N 1
ATOM 2543 C CA . CYS A 1 301 ? 33.298 -9.897 -20.588 1.00 38.03 301 CYS A CA 1
ATOM 2544 C C . CYS A 1 301 ? 33.239 -10.994 -19.502 1.00 38.03 301 CYS A C 1
ATOM 2546 O O . CYS A 1 301 ? 33.393 -10.692 -18.321 1.00 38.03 301 CYS A O 1
ATOM 2548 N N . GLY A 1 302 ? 33.014 -12.263 -19.862 1.00 35.34 302 GLY A N 1
ATOM 2549 C CA . GLY A 1 302 ? 32.926 -13.337 -18.863 1.00 35.34 302 GLY A CA 1
ATOM 2550 C C . GLY A 1 302 ? 33.441 -14.700 -19.312 1.00 35.34 302 GLY A C 1
ATOM 2551 O O . GLY A 1 302 ? 32.630 -15.584 -19.553 1.00 35.34 302 GLY A O 1
ATOM 2552 N N . TRP A 1 303 ? 34.765 -14.867 -19.364 1.00 33.09 303 TRP A N 1
ATOM 2553 C CA . TRP A 1 303 ? 35.465 -16.097 -18.962 1.00 33.09 303 TRP A CA 1
ATOM 2554 C C . TRP A 1 303 ? 36.712 -15.676 -18.169 1.00 33.09 303 TRP A C 1
ATOM 2556 O O . TRP A 1 303 ? 37.345 -14.697 -18.547 1.00 33.09 303 TRP A O 1
ATOM 2566 N N . GLU A 1 304 ? 37.025 -16.439 -17.116 1.00 35.97 304 GLU A N 1
ATOM 2567 C CA . GLU A 1 304 ? 37.946 -16.184 -15.985 1.00 35.97 304 GLU A CA 1
ATOM 2568 C C . GLU A 1 304 ? 37.204 -15.550 -14.786 1.00 35.97 304 GLU A C 1
ATOM 2570 O O . GLU A 1 304 ? 36.829 -14.388 -14.812 1.00 35.97 304 GLU A O 1
ATOM 2575 N N . GLU A 1 305 ? 36.847 -16.255 -13.707 1.00 36.16 305 GLU A N 1
ATOM 2576 C CA . GLU A 1 305 ? 37.469 -17.422 -13.076 1.00 36.16 305 GLU A CA 1
ATOM 2577 C C . GLU A 1 305 ? 36.406 -18.398 -12.522 1.00 36.16 305 GLU A C 1
ATOM 2579 O O . GLU A 1 305 ? 35.713 -18.110 -11.541 1.00 36.16 305 GLU A O 1
ATOM 2584 N N . GLU A 1 306 ? 36.332 -19.609 -13.081 1.00 34.22 306 GLU A N 1
ATOM 2585 C CA . GLU A 1 306 ? 35.966 -20.786 -12.289 1.00 34.22 306 GLU A CA 1
ATOM 2586 C C . GLU A 1 306 ? 37.253 -21.353 -11.675 1.00 34.22 306 GLU A C 1
ATOM 2588 O O . GLU A 1 306 ? 38.114 -21.900 -12.356 1.00 34.22 306 GLU A O 1
ATOM 2593 N N . ARG A 1 307 ? 37.373 -21.126 -10.365 1.00 36.56 307 ARG A N 1
ATOM 2594 C CA . ARG A 1 307 ? 38.323 -21.674 -9.385 1.00 36.56 307 ARG A CA 1
ATOM 2595 C C . ARG A 1 307 ? 39.150 -22.887 -9.836 1.00 36.56 307 ARG A C 1
ATOM 2597 O O . ARG A 1 307 ? 38.619 -23.983 -10.003 1.00 36.56 307 ARG A O 1
ATOM 2604 N N . SER A 1 308 ? 40.470 -22.739 -9.778 1.00 33.25 308 SER A N 1
ATOM 2605 C CA . SER A 1 308 ? 41.412 -23.854 -9.664 1.00 33.25 308 SER A CA 1
ATOM 2606 C C . SER A 1 308 ? 42.213 -23.752 -8.366 1.00 33.25 308 SER A C 1
ATOM 2608 O O . SER A 1 308 ? 43.123 -22.941 -8.276 1.00 33.25 308 SER A O 1
ATOM 2610 N N . GLU A 1 309 ? 41.847 -24.581 -7.386 1.00 30.70 309 GLU A N 1
ATOM 2611 C CA . GLU A 1 309 ? 42.709 -25.237 -6.381 1.00 30.70 309 GLU A CA 1
ATOM 2612 C C . GLU A 1 309 ? 41.788 -26.195 -5.589 1.00 30.70 309 GLU A C 1
ATOM 2614 O O . GLU A 1 309 ? 40.949 -25.763 -4.806 1.00 30.70 309 GLU A O 1
ATOM 2619 N N . SER A 1 310 ? 41.578 -27.419 -6.086 1.00 33.88 310 SER A N 1
ATOM 2620 C CA . SER A 1 310 ? 42.373 -28.652 -5.900 1.00 33.88 310 SER A CA 1
ATOM 2621 C C . SER A 1 310 ? 41.948 -29.456 -4.654 1.00 33.88 310 SER A C 1
ATOM 2623 O O . SER A 1 310 ? 41.940 -28.960 -3.532 1.00 33.88 310 SER A O 1
ATOM 2625 N N . GLY A 1 311 ? 41.549 -30.721 -4.866 1.00 26.67 311 GLY A N 1
ATOM 2626 C CA . GLY A 1 311 ? 41.127 -31.621 -3.783 1.00 26.67 311 GLY A CA 1
ATOM 2627 C C . GLY A 1 311 ? 40.477 -32.946 -4.211 1.00 26.67 311 GLY A C 1
ATOM 2628 O O . GLY A 1 311 ? 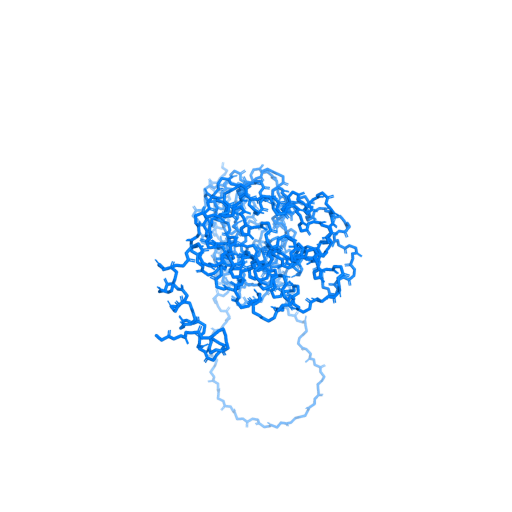39.325 -33.183 -3.880 1.00 26.67 311 GLY A O 1
ATOM 2629 N N . SER A 1 312 ? 41.244 -33.781 -4.925 1.00 29.86 312 SER A N 1
ATOM 2630 C CA . SER A 1 312 ? 41.225 -35.266 -4.968 1.00 29.86 312 SER A CA 1
ATOM 2631 C C . SER A 1 312 ? 39.950 -36.082 -5.295 1.00 29.86 312 SER A C 1
ATOM 2633 O O . SER A 1 312 ? 39.014 -36.156 -4.507 1.00 29.86 312 SER A O 1
ATOM 2635 N N . ASP A 1 313 ? 40.078 -36.833 -6.401 1.00 28.73 313 ASP A N 1
ATOM 2636 C CA . ASP A 1 313 ? 39.686 -38.233 -6.663 1.00 28.73 313 ASP A CA 1
ATOM 2637 C C . ASP A 1 313 ? 38.237 -38.712 -6.452 1.00 28.73 313 ASP A C 1
ATOM 2639 O O . ASP A 1 313 ? 37.767 -38.871 -5.330 1.00 28.73 313 ASP A O 1
ATOM 2643 N N . THR A 1 314 ? 37.582 -39.165 -7.538 1.00 27.88 314 THR A N 1
ATOM 2644 C CA . THR A 1 314 ? 37.485 -40.603 -7.910 1.00 27.88 314 THR A CA 1
ATOM 2645 C C . THR A 1 314 ? 36.728 -40.804 -9.250 1.00 27.88 314 THR A C 1
ATOM 2647 O O . THR A 1 314 ? 35.548 -40.500 -9.361 1.00 27.88 314 THR A O 1
ATOM 2650 N N . ARG A 1 315 ? 37.436 -41.375 -10.240 1.00 27.03 315 ARG A N 1
ATOM 2651 C CA . ARG A 1 315 ? 37.035 -42.255 -11.378 1.00 27.03 315 ARG A CA 1
ATOM 2652 C C . ARG A 1 315 ? 35.803 -41.953 -12.268 1.00 27.03 315 ARG A C 1
ATOM 2654 O O . ARG A 1 315 ? 34.670 -42.286 -11.953 1.00 27.03 315 ARG A O 1
ATOM 2661 N N . VAL A 1 316 ? 36.139 -41.524 -13.490 1.00 29.23 316 VAL A N 1
ATOM 2662 C CA . VAL A 1 316 ? 35.708 -41.994 -14.832 1.00 29.23 316 VAL A CA 1
ATOM 2663 C C . VAL A 1 316 ? 34.647 -43.110 -14.894 1.00 29.23 316 VAL A C 1
ATOM 2665 O O . VAL A 1 316 ? 34.965 -44.252 -14.573 1.00 29.23 316 VAL A O 1
ATOM 2668 N N . ILE A 1 317 ? 33.491 -42.810 -15.508 1.00 26.84 317 ILE A N 1
ATOM 2669 C CA . ILE A 1 317 ? 32.931 -43.567 -16.649 1.00 26.84 317 ILE A CA 1
ATOM 2670 C C . ILE A 1 317 ? 32.373 -42.555 -17.664 1.00 26.84 317 ILE A C 1
ATOM 2672 O O . ILE A 1 317 ? 31.541 -41.715 -17.333 1.00 26.84 317 ILE A O 1
ATOM 2676 N N . ASN A 1 318 ? 32.889 -42.641 -18.891 1.00 26.28 318 ASN A N 1
ATOM 2677 C CA . ASN A 1 318 ? 32.428 -41.940 -20.084 1.00 26.28 318 ASN A CA 1
ATOM 2678 C C . ASN A 1 318 ? 30.981 -42.308 -20.423 1.00 26.28 318 ASN A C 1
ATOM 2680 O O . ASN A 1 318 ? 30.693 -43.489 -20.576 1.00 26.28 318 ASN A O 1
ATOM 2684 N N . GLU A 1 319 ? 30.150 -41.313 -20.724 1.00 24.83 319 GLU A N 1
ATOM 2685 C CA . GLU A 1 319 ? 29.304 -41.373 -21.915 1.00 24.83 319 GLU A CA 1
ATOM 2686 C C . GLU A 1 319 ? 29.023 -39.956 -22.422 1.00 24.83 319 GLU A C 1
ATOM 2688 O O . GLU A 1 319 ? 28.416 -39.103 -21.777 1.00 24.83 319 GLU A O 1
ATOM 2693 N N . SER A 1 320 ? 29.585 -39.705 -23.595 1.00 29.00 320 SER A N 1
ATOM 2694 C CA . SER A 1 320 ? 29.494 -38.498 -24.388 1.00 29.00 320 SER A CA 1
ATOM 2695 C C . SER A 1 320 ? 28.069 -38.268 -24.887 1.00 29.00 320 SER A C 1
ATOM 2697 O O . SER A 1 320 ? 27.603 -38.979 -25.775 1.00 29.00 320 SER A O 1
ATOM 2699 N N . VAL A 1 321 ? 27.430 -37.201 -24.411 1.00 25.36 321 VAL A N 1
ATOM 2700 C CA . VAL A 1 321 ? 26.385 -36.496 -25.163 1.00 25.36 321 VAL A CA 1
ATOM 2701 C C . VAL A 1 321 ? 26.840 -35.050 -25.330 1.00 25.36 321 VAL A C 1
ATOM 2703 O O . VAL A 1 321 ? 26.433 -34.135 -24.623 1.00 25.36 321 VAL A O 1
ATOM 2706 N N . SER A 1 322 ? 27.754 -34.856 -26.279 1.00 33.66 322 SER A N 1
ATOM 2707 C CA . SER A 1 322 ? 28.047 -33.551 -26.858 1.00 33.66 322 SER A CA 1
ATOM 2708 C C . SER A 1 322 ? 26.868 -33.150 -27.746 1.00 33.66 322 SER A C 1
ATOM 2710 O O . SER A 1 322 ? 26.798 -33.556 -28.906 1.00 33.66 322 SER A O 1
ATOM 2712 N N . VAL A 1 323 ? 25.929 -32.369 -27.211 1.00 27.39 323 VAL A N 1
ATOM 2713 C CA . VAL A 1 323 ? 24.861 -31.751 -28.009 1.00 27.39 323 VAL A CA 1
ATOM 2714 C C . VAL A 1 323 ? 24.903 -30.240 -27.814 1.00 27.39 323 VAL A C 1
ATOM 2716 O O . VAL A 1 323 ? 24.348 -29.682 -26.879 1.00 27.39 323 VAL A O 1
ATOM 2719 N N . GLY A 1 324 ? 25.633 -29.617 -28.741 1.00 32.59 324 GLY A N 1
ATOM 2720 C CA . GLY A 1 324 ? 25.410 -28.294 -29.323 1.00 32.59 324 GLY A CA 1
ATOM 2721 C C . GLY A 1 324 ? 24.812 -27.196 -28.445 1.00 32.59 324 GLY A C 1
ATOM 2722 O O . GLY A 1 324 ? 23.614 -26.938 -28.514 1.00 32.59 324 GLY A O 1
ATOM 2723 N N . MET A 1 325 ? 25.674 -26.442 -27.763 1.00 31.17 325 MET A N 1
ATOM 2724 C CA . MET A 1 325 ? 25.310 -25.179 -27.102 1.00 31.17 325 MET A CA 1
ATOM 2725 C C . MET A 1 325 ? 26.166 -23.977 -27.547 1.00 31.17 325 MET A C 1
ATOM 2727 O O . MET A 1 325 ? 26.180 -22.953 -26.884 1.00 31.17 325 MET A O 1
ATOM 2731 N N . GLY A 1 326 ? 26.853 -24.065 -28.695 1.00 31.47 326 GLY A N 1
ATOM 2732 C CA . GLY A 1 326 ? 27.712 -22.978 -29.206 1.00 31.47 326 GLY A CA 1
ATOM 2733 C C . GLY A 1 326 ? 27.154 -22.154 -30.378 1.00 31.47 326 GLY A C 1
ATOM 2734 O O . GLY A 1 326 ? 27.642 -21.060 -30.630 1.00 31.47 326 GLY A O 1
ATOM 2735 N N . CYS A 1 327 ? 26.149 -22.645 -31.119 1.00 33.03 327 CYS A N 1
ATOM 2736 C CA . CYS A 1 327 ? 25.705 -21.987 -32.366 1.00 33.03 327 CYS A CA 1
ATOM 2737 C C . CYS A 1 327 ? 24.495 -21.052 -32.217 1.00 33.03 327 CYS A C 1
ATOM 2739 O O . CYS A 1 327 ? 24.391 -20.090 -32.974 1.00 33.03 327 CYS A O 1
ATOM 2741 N N . ARG A 1 328 ? 23.601 -21.271 -31.241 1.00 40.81 328 ARG A N 1
ATOM 2742 C CA . ARG A 1 328 ? 22.373 -20.458 -31.123 1.00 40.81 328 ARG A CA 1
ATOM 2743 C C . ARG A 1 328 ? 22.638 -19.032 -30.630 1.00 40.81 328 ARG A C 1
ATOM 2745 O O . ARG A 1 328 ? 21.989 -18.113 -31.115 1.00 40.81 328 ARG A O 1
ATOM 2752 N N . ASP A 1 329 ? 23.629 -18.828 -29.764 1.00 46.91 329 ASP A N 1
ATOM 2753 C CA . ASP A 1 329 ? 23.983 -17.492 -29.258 1.00 46.91 329 ASP A CA 1
ATOM 2754 C C . ASP A 1 329 ? 24.671 -16.612 -30.300 1.00 46.91 329 ASP A C 1
ATOM 2756 O O . ASP A 1 329 ? 24.432 -15.404 -30.353 1.00 46.91 329 ASP A O 1
ATOM 2760 N N . TYR A 1 330 ? 25.497 -17.201 -31.168 1.00 41.19 330 TYR A N 1
ATOM 2761 C CA . TYR A 1 330 ? 26.164 -16.458 -32.235 1.00 41.19 330 TYR A CA 1
ATOM 2762 C C . TYR A 1 330 ? 25.175 -16.030 -33.322 1.00 41.19 330 TYR A C 1
ATOM 2764 O O . TYR A 1 330 ? 25.192 -14.878 -33.755 1.00 41.19 330 TYR A O 1
ATOM 2772 N N . GLU A 1 331 ? 24.269 -16.922 -33.725 1.00 41.62 331 GLU A N 1
ATOM 2773 C CA . GLU A 1 331 ? 23.224 -16.601 -34.700 1.00 41.62 331 GLU A CA 1
ATOM 2774 C C . GLU A 1 331 ? 22.212 -15.597 -34.140 1.00 41.62 331 GLU A C 1
ATOM 2776 O O . GLU A 1 331 ? 21.826 -14.671 -34.853 1.00 41.62 331 GLU A O 1
ATOM 2781 N N . CYS A 1 332 ? 21.856 -15.701 -32.855 1.00 44.88 332 CYS A N 1
ATOM 2782 C CA . CYS A 1 332 ? 21.015 -14.710 -32.187 1.00 44.88 332 CYS A CA 1
ATOM 2783 C C . CYS A 1 332 ? 21.728 -13.347 -32.111 1.00 44.88 332 CYS A C 1
ATOM 2785 O O . CYS A 1 332 ? 21.145 -12.339 -32.499 1.00 44.88 332 CYS A O 1
ATOM 2787 N N . ARG A 1 333 ? 23.023 -13.298 -31.752 1.00 49.16 333 ARG A N 1
ATOM 2788 C CA . ARG A 1 333 ? 23.848 -12.070 -31.795 1.00 49.16 333 ARG A CA 1
ATOM 2789 C C . ARG A 1 333 ? 23.918 -11.449 -33.187 1.00 49.16 333 ARG A C 1
ATOM 2791 O O . ARG A 1 333 ? 23.738 -10.243 -33.322 1.00 49.16 333 ARG A O 1
ATOM 2798 N N . GLN A 1 334 ? 24.174 -12.250 -34.217 1.00 45.41 334 GLN A N 1
ATOM 2799 C CA . GLN A 1 334 ? 24.254 -11.780 -35.602 1.00 45.41 334 GLN A CA 1
ATOM 2800 C C . GLN A 1 334 ? 22.894 -11.309 -36.117 1.00 45.41 334 GLN A C 1
ATOM 2802 O O . GLN A 1 334 ? 22.830 -10.340 -36.868 1.00 45.41 334 GLN A O 1
ATOM 2807 N N . TYR A 1 335 ? 21.806 -11.951 -35.694 1.00 47.75 335 TYR A N 1
ATOM 2808 C CA . TYR A 1 335 ? 20.450 -11.526 -36.018 1.00 47.75 335 TYR A CA 1
ATOM 2809 C C . TYR A 1 335 ? 20.085 -10.214 -35.315 1.00 47.75 335 TYR A C 1
ATOM 2811 O O . TYR A 1 335 ? 19.577 -9.310 -35.970 1.00 47.75 335 TYR A O 1
ATOM 2819 N N . ILE A 1 336 ? 20.410 -10.065 -34.026 1.00 48.94 336 ILE A N 1
ATOM 2820 C CA . ILE A 1 336 ? 20.207 -8.828 -33.256 1.00 48.94 336 ILE A CA 1
ATOM 2821 C C . ILE A 1 336 ? 20.997 -7.686 -33.887 1.00 48.94 336 ILE A C 1
ATOM 2823 O O . ILE A 1 336 ? 20.404 -6.672 -34.238 1.00 48.94 336 ILE A O 1
ATOM 2827 N N . LEU A 1 337 ? 22.300 -7.876 -34.121 1.00 49.00 337 LEU A N 1
ATOM 2828 C CA . LEU A 1 337 ? 23.152 -6.878 -34.767 1.00 49.00 337 LEU A CA 1
ATOM 2829 C C . LEU A 1 337 ? 22.653 -6.553 -36.177 1.00 49.00 337 LEU A C 1
ATOM 2831 O O . LEU A 1 337 ? 22.541 -5.379 -36.509 1.00 49.00 337 LEU A O 1
ATOM 2835 N N . LYS A 1 338 ? 22.265 -7.540 -36.995 1.00 48.19 338 LYS A N 1
ATOM 2836 C CA . LYS A 1 338 ? 21.710 -7.276 -38.334 1.00 48.19 338 LYS A CA 1
ATOM 2837 C C . LYS A 1 338 ? 20.392 -6.513 -38.289 1.00 48.19 338 LYS A C 1
ATOM 2839 O O . LYS A 1 338 ? 20.248 -5.570 -39.055 1.00 48.19 338 LYS A O 1
ATOM 2844 N N . GLN A 1 339 ? 19.455 -6.876 -37.416 1.00 47.84 339 GLN A N 1
ATOM 2845 C CA . GLN A 1 339 ? 18.161 -6.192 -37.303 1.00 47.84 339 GLN A CA 1
ATOM 2846 C C . GLN A 1 339 ? 18.322 -4.758 -36.773 1.00 47.84 339 GLN A C 1
ATOM 2848 O O . GLN A 1 339 ? 17.691 -3.840 -37.294 1.00 47.84 339 GLN A O 1
ATOM 2853 N N . TYR A 1 340 ? 19.215 -4.542 -35.800 1.00 45.31 340 TYR A N 1
ATOM 2854 C CA . TYR A 1 340 ? 19.496 -3.211 -35.250 1.00 45.31 340 TYR A CA 1
ATOM 2855 C C . TYR A 1 340 ? 20.237 -2.309 -36.241 1.00 45.31 340 TYR A C 1
ATOM 2857 O O . TYR A 1 340 ? 19.866 -1.149 -36.421 1.00 45.31 340 TYR A O 1
ATOM 2865 N N . THR A 1 341 ? 21.238 -2.854 -36.939 1.00 45.44 341 THR A N 1
ATOM 2866 C CA . THR A 1 341 ? 21.947 -2.123 -37.997 1.00 45.44 341 THR A CA 1
ATOM 2867 C C . THR A 1 341 ? 20.964 -1.766 -39.113 1.00 45.44 341 THR A C 1
ATOM 2869 O O . THR A 1 341 ? 20.919 -0.623 -39.548 1.00 45.44 341 THR A O 1
ATOM 2872 N N . PHE A 1 342 ? 20.089 -2.693 -39.516 1.00 36.22 342 PHE A N 1
ATOM 2873 C CA . PHE A 1 342 ? 19.098 -2.435 -40.563 1.00 36.22 342 PHE A CA 1
ATOM 2874 C C . PHE A 1 342 ? 18.137 -1.292 -40.196 1.00 36.22 342 PHE A C 1
ATOM 2876 O O . PHE A 1 342 ? 17.940 -0.399 -41.016 1.00 36.22 342 PHE A O 1
ATOM 2883 N N . LYS A 1 343 ? 17.624 -1.242 -38.955 1.00 38.19 343 LYS A N 1
ATOM 2884 C CA . LYS A 1 343 ? 16.734 -0.157 -38.492 1.00 38.19 343 LYS A CA 1
ATOM 2885 C C . LYS A 1 343 ? 17.416 1.222 -38.513 1.00 38.19 343 LYS A C 1
ATOM 2887 O O . LYS A 1 343 ? 16.792 2.183 -38.960 1.00 38.19 343 LYS A O 1
ATOM 2892 N N . GLN A 1 344 ? 18.691 1.322 -38.111 1.00 38.81 344 GLN A N 1
ATOM 2893 C CA . GLN A 1 344 ? 19.451 2.585 -38.143 1.00 38.81 344 GLN A CA 1
ATOM 2894 C C . GLN A 1 344 ? 19.726 3.109 -39.562 1.00 38.81 344 GLN A C 1
ATOM 2896 O O . GLN A 1 344 ? 19.820 4.320 -39.753 1.00 38.81 344 GLN A O 1
ATOM 2901 N N . TYR A 1 345 ? 19.836 2.227 -40.561 1.00 37.34 345 TYR A N 1
ATOM 2902 C CA . TYR A 1 345 ? 20.055 2.635 -41.954 1.00 37.34 345 TYR A CA 1
ATOM 2903 C C . TYR A 1 345 ? 18.766 3.009 -42.704 1.00 37.34 345 TYR A C 1
ATOM 2905 O O . TYR A 1 345 ? 18.852 3.687 -43.720 1.00 37.34 345 TYR A O 1
ATOM 2913 N N . THR A 1 346 ? 17.585 2.622 -42.212 1.00 36.44 346 THR A N 1
ATOM 2914 C CA . THR A 1 346 ? 16.281 3.016 -42.792 1.00 36.44 346 THR A CA 1
ATOM 2915 C C . THR A 1 346 ? 15.673 4.302 -42.215 1.00 36.44 346 THR A C 1
ATOM 2917 O O . THR A 1 346 ? 14.651 4.751 -42.723 1.00 36.44 346 THR A O 1
ATOM 2920 N N . LEU A 1 347 ? 16.264 4.885 -41.164 1.00 34.56 347 LEU A N 1
ATOM 2921 C CA . LEU A 1 347 ? 15.800 6.124 -40.507 1.00 34.56 347 LEU A CA 1
ATOM 2922 C C . LEU A 1 347 ? 16.703 7.351 -40.783 1.00 34.56 347 LEU A C 1
ATOM 2924 O O . LEU A 1 347 ? 16.574 8.376 -40.117 1.00 34.56 347 LEU A O 1
ATOM 2928 N N . LYS A 1 348 ? 17.602 7.262 -41.769 1.00 32.53 348 LYS A N 1
ATOM 2929 C CA . LYS A 1 348 ? 18.258 8.409 -42.421 1.00 32.53 348 LYS A CA 1
ATOM 2930 C C . LYS A 1 348 ? 17.692 8.565 -43.821 1.00 32.53 348 LYS A C 1
ATOM 2932 O O . LYS A 1 348 ? 17.615 9.726 -44.277 1.00 32.53 348 LYS A O 1
#

Secondary structure (DSSP, 8-state):
----TTTGGGS-HHHHHHHHHHHGGG-HHHHHHHHHHHHHTT-HHHHHHHHHHHHTS--S-HHHHHHHHHHHHHHHHHTT-HHHHHHHHHHHHHHHHHH--TT--GGGGGGSHHHHHHHHHHHHTTPPSSHHHHHHHHHHHHHHHHH--GGGHHHHTTSPPPPTTSTTHHHHHHHHHHHHH-THHHHS--SS-HHHHHHHHHTTPPP---TT-HHHHHHHHHHHHHTT--HHHHHHHT-HHHHTTT-HHHHHHHHHH----HHHHHHHHHHHHHHHHH---HHHHHHHHHHHHHHHHTTTS----S-------------------SSHHHHHHHHHHHHHHHHHHH--

Radius of gyration: 28.57 Å; chains: 1; bounding box: 76×58×79 Å

Foldseek 3Di:
DDPDLVVLVPDDPVVNLVVLAVCLVPPQPPLLVQLVVCVVVVVVSSNLSSLLSLLSHAHPPLPVNVVVLLVVLVVCVVVVVVVVNLSSLLSVLSNCQRHDVPPDDPCSQVVDVLSVLSNLLSNLQRHDDDDSLVVVLLVLLVVCLVVVDLSNLLSLLSHDQDDPPDPCLQVSLVSVQSNLPDVSNQPPPPPDGSLVSNLNNLQRRAQDQDAPSLSSCLSSCLSCQLVLHNVNVLVCLVDQNNLVRPNLVSLLVSLLVHDHDPVSLVVVLVSLVVCVVVDDHPSSVSSSVSNNCSSVVVVVPDDDDDDDDDDDDDDDDDDDDPDDDPPPVVVVVVVSVVVVVVVVVVVD

pLDDT: mean 71.67, std 19.18, range [24.83, 94.25]

Organism: Trachipleistophora hominis (NCBI:txid72359)